Protein AF-A0A960TU19-F1 (afdb_monomer)

Structure (mmCIF, N/CA/C/O backbone):
data_AF-A0A960TU19-F1
#
_entry.id   AF-A0A960TU19-F1
#
loop_
_atom_site.group_PDB
_atom_site.id
_atom_site.type_symbol
_atom_site.label_atom_id
_atom_site.label_alt_id
_atom_site.label_comp_id
_atom_site.label_asym_id
_atom_site.label_entity_id
_atom_site.label_seq_id
_atom_site.pdbx_PDB_ins_code
_atom_site.Cartn_x
_atom_site.Cartn_y
_atom_site.Cartn_z
_atom_site.occupancy
_atom_site.B_iso_or_equiv
_atom_site.auth_seq_id
_atom_site.auth_comp_id
_atom_site.auth_asym_id
_atom_site.auth_atom_id
_atom_site.pdbx_PDB_model_num
ATOM 1 N N . VAL A 1 1 ? 25.329 -12.011 5.747 1.00 70.56 1 VAL A N 1
ATOM 2 C CA . VAL A 1 1 ? 24.842 -13.040 4.791 1.00 70.56 1 VAL A CA 1
ATOM 3 C C . VAL A 1 1 ? 24.978 -12.567 3.347 1.00 70.56 1 VAL A C 1
ATOM 5 O O . VAL A 1 1 ? 25.764 -13.176 2.636 1.00 70.56 1 VAL A O 1
ATOM 8 N N . ALA A 1 2 ? 24.339 -11.461 2.940 1.00 76.06 2 ALA A N 1
ATOM 9 C CA . ALA A 1 2 ? 24.420 -10.930 1.568 1.00 76.06 2 ALA A CA 1
ATOM 10 C C . ALA A 1 2 ? 25.860 -10.713 1.056 1.00 76.06 2 ALA A C 1
ATOM 12 O O . ALA A 1 2 ? 26.202 -11.206 -0.008 1.00 76.06 2 ALA A O 1
ATOM 13 N N . ALA A 1 3 ? 26.747 -10.105 1.856 1.00 78.50 3 ALA A N 1
ATOM 14 C CA . ALA A 1 3 ? 28.150 -9.891 1.466 1.00 78.50 3 ALA A CA 1
ATOM 15 C C . ALA A 1 3 ? 28.910 -11.186 1.104 1.00 78.50 3 ALA A C 1
ATOM 17 O O . ALA A 1 3 ? 29.767 -11.177 0.230 1.00 78.50 3 ALA A O 1
ATOM 18 N N . ARG A 1 4 ? 28.571 -12.323 1.733 1.00 84.00 4 ARG A N 1
ATOM 19 C CA . ARG A 1 4 ? 29.183 -13.633 1.432 1.00 84.00 4 ARG A CA 1
ATOM 20 C C . ARG A 1 4 ? 28.608 -14.291 0.174 1.00 84.00 4 ARG A C 1
ATOM 22 O O . ARG A 1 4 ? 29.143 -15.291 -0.279 1.00 84.00 4 ARG A O 1
ATOM 29 N N . ARG A 1 5 ? 27.506 -13.754 -0.346 1.00 84.81 5 ARG A N 1
ATOM 30 C CA . ARG A 1 5 ? 26.754 -14.235 -1.510 1.00 84.81 5 ARG A CA 1
ATOM 31 C C . ARG A 1 5 ? 26.760 -13.206 -2.646 1.00 84.81 5 ARG A C 1
ATOM 33 O O . ARG A 1 5 ? 26.018 -13.356 -3.606 1.00 84.81 5 ARG A O 1
ATOM 40 N N . ALA A 1 6 ? 27.598 -12.171 -2.553 1.00 78.88 6 ALA A N 1
ATOM 41 C CA . ALA A 1 6 ? 27.681 -11.122 -3.566 1.00 78.88 6 ALA A CA 1
ATOM 42 C C . ALA A 1 6 ? 28.086 -11.681 -4.940 1.00 78.88 6 ALA A C 1
ATOM 44 O O . ALA A 1 6 ? 27.539 -11.265 -5.956 1.00 78.88 6 ALA A O 1
ATOM 45 N N . ALA A 1 7 ? 28.980 -12.679 -4.962 1.00 78.88 7 ALA A N 1
ATOM 46 C CA . ALA A 1 7 ? 29.354 -13.408 -6.176 1.00 78.88 7 ALA A CA 1
ATOM 47 C C . ALA A 1 7 ? 28.190 -14.221 -6.783 1.00 78.88 7 ALA A C 1
ATOM 49 O O . ALA A 1 7 ? 28.173 -14.437 -7.990 1.00 78.88 7 ALA A O 1
ATOM 50 N N . ASP A 1 8 ? 27.195 -14.596 -5.969 1.00 81.62 8 ASP A N 1
ATOM 51 C CA . ASP A 1 8 ? 25.963 -15.275 -6.396 1.00 81.62 8 ASP A CA 1
ATOM 52 C C . ASP A 1 8 ? 24.862 -14.264 -6.800 1.00 81.62 8 ASP A C 1
ATOM 54 O O . ASP A 1 8 ? 23.701 -14.633 -6.963 1.00 81.62 8 ASP A O 1
ATOM 58 N N . GLY A 1 9 ? 25.193 -12.969 -6.908 1.00 79.12 9 GLY A N 1
ATOM 59 C CA . GLY A 1 9 ? 24.251 -11.900 -7.255 1.00 79.12 9 GLY A CA 1
ATOM 60 C C . GLY A 1 9 ? 23.383 -11.402 -6.094 1.00 79.12 9 GLY A C 1
ATOM 61 O O . GLY A 1 9 ? 22.456 -10.626 -6.317 1.00 79.12 9 GLY A O 1
ATOM 62 N N . ALA A 1 10 ? 23.660 -11.812 -4.851 1.00 83.88 10 ALA A N 1
ATOM 63 C CA . ALA A 1 10 ? 22.911 -11.331 -3.693 1.00 83.88 10 ALA A CA 1
ATOM 64 C C . ALA A 1 10 ? 23.397 -9.946 -3.241 1.00 83.88 10 ALA A C 1
ATOM 66 O O . ALA A 1 10 ? 24.578 -9.754 -2.939 1.00 83.88 10 ALA A O 1
ATOM 67 N N . ARG A 1 11 ? 22.468 -8.998 -3.094 1.00 83.94 11 ARG A N 1
ATOM 68 C CA . ARG A 1 11 ? 22.753 -7.636 -2.626 1.00 83.94 11 ARG A CA 1
ATOM 69 C C . ARG A 1 11 ? 21.938 -7.293 -1.383 1.00 83.94 11 ARG A C 1
ATOM 71 O O . ARG A 1 11 ? 20.812 -7.752 -1.224 1.00 83.94 11 ARG A O 1
ATOM 78 N N . LEU A 1 12 ? 22.534 -6.508 -0.485 1.00 87.62 12 LEU A N 1
ATOM 79 C CA . LEU A 1 12 ? 21.832 -5.925 0.656 1.00 87.62 12 LEU A CA 1
ATOM 80 C C . LEU A 1 12 ? 21.413 -4.504 0.293 1.00 87.62 12 LEU A C 1
ATOM 82 O O . LEU A 1 12 ? 22.278 -3.658 0.074 1.00 87.62 12 LEU A O 1
ATOM 86 N N . LEU A 1 13 ? 20.107 -4.258 0.279 1.00 89.00 13 LEU A N 1
ATOM 87 C CA . LEU A 1 13 ? 19.563 -2.910 0.300 1.00 89.00 13 LEU A CA 1
ATOM 88 C C . LEU A 1 13 ? 19.241 -2.551 1.752 1.00 89.00 13 LEU A C 1
ATOM 90 O O . LEU A 1 13 ? 18.315 -3.100 2.347 1.00 89.00 13 LEU A O 1
ATOM 94 N N . ASP A 1 14 ? 20.031 -1.649 2.325 1.00 90.69 14 ASP A N 1
ATOM 95 C CA . ASP A 1 14 ? 19.804 -1.137 3.674 1.00 90.69 14 ASP A CA 1
ATOM 96 C C . ASP A 1 14 ? 18.690 -0.080 3.642 1.00 90.69 14 ASP A C 1
ATOM 98 O O . ASP A 1 14 ? 18.918 1.078 3.276 1.00 90.69 14 ASP A O 1
ATOM 102 N N . LEU A 1 15 ? 17.462 -0.496 3.957 1.00 88.12 15 LEU A N 1
ATOM 103 C CA . LEU A 1 15 ? 16.302 0.395 3.949 1.00 88.12 15 LEU A CA 1
ATOM 104 C C . LEU A 1 15 ? 16.404 1.480 5.023 1.00 88.12 15 LEU A C 1
ATOM 106 O O . LEU A 1 15 ? 16.010 2.612 4.760 1.00 88.12 15 LEU A O 1
ATOM 110 N N . GLU A 1 16 ? 16.954 1.175 6.198 1.00 87.94 16 GLU A N 1
ATOM 111 C CA . GLU A 1 16 ? 17.080 2.145 7.288 1.00 87.94 16 GLU A CA 1
ATOM 112 C C . GLU A 1 16 ? 18.024 3.281 6.888 1.00 87.94 16 GLU A C 1
ATOM 114 O O . GLU A 1 16 ? 17.652 4.458 6.967 1.00 87.94 16 GLU A O 1
ATOM 119 N N . ALA A 1 17 ? 19.213 2.939 6.385 1.00 89.38 17 ALA A N 1
ATOM 120 C CA . ALA A 1 17 ? 20.191 3.922 5.937 1.00 89.38 17 ALA A CA 1
ATOM 121 C C . ALA A 1 17 ? 19.647 4.773 4.779 1.00 89.38 17 ALA A C 1
ATOM 123 O O . ALA A 1 17 ? 19.791 6.000 4.780 1.00 89.38 17 ALA A O 1
ATOM 124 N N . ASN A 1 18 ? 18.983 4.145 3.803 1.00 89.38 18 ASN A N 1
ATOM 125 C CA . ASN A 1 18 ? 18.452 4.855 2.641 1.00 89.38 18 ASN A CA 1
ATOM 126 C C . ASN A 1 18 ? 17.261 5.756 2.983 1.00 89.38 18 ASN A C 1
ATOM 128 O O . ASN A 1 18 ? 17.237 6.906 2.546 1.00 89.38 18 ASN A O 1
ATOM 132 N N . LEU A 1 19 ? 16.300 5.281 3.780 1.00 86.44 19 LEU A N 1
ATOM 133 C CA . LEU A 1 19 ? 15.166 6.101 4.209 1.00 86.44 19 LEU A CA 1
ATOM 134 C C . LEU A 1 19 ? 15.630 7.252 5.104 1.00 86.44 19 LEU A C 1
ATOM 136 O O . LEU A 1 19 ? 15.206 8.388 4.901 1.00 86.44 19 LEU A O 1
ATOM 140 N N . THR A 1 20 ? 16.558 7.000 6.033 1.00 85.56 20 THR A N 1
ATOM 141 C CA . THR A 1 20 ? 17.137 8.051 6.885 1.00 85.56 20 THR A CA 1
ATOM 142 C C . THR A 1 20 ? 17.815 9.131 6.050 1.00 85.56 20 THR A C 1
ATOM 144 O O . THR A 1 20 ? 17.633 10.318 6.317 1.00 85.56 20 THR A O 1
ATOM 147 N N . ARG A 1 21 ? 18.578 8.741 5.023 1.00 85.81 21 ARG A N 1
ATOM 148 C CA . ARG A 1 21 ? 19.205 9.685 4.094 1.00 85.81 21 ARG A CA 1
ATOM 149 C C . ARG A 1 21 ? 18.158 10.528 3.360 1.00 85.81 21 ARG A C 1
ATOM 151 O O . ARG A 1 21 ? 18.258 11.750 3.400 1.00 85.81 21 ARG A O 1
ATOM 158 N N . LEU A 1 22 ? 17.142 9.895 2.767 1.00 81.06 22 LEU A N 1
ATOM 159 C CA . LEU A 1 22 ? 16.061 10.590 2.053 1.00 81.06 22 LEU A CA 1
ATOM 160 C C . LEU A 1 22 ? 15.336 11.605 2.947 1.00 81.06 22 LEU A C 1
ATOM 162 O O . LEU A 1 22 ? 15.038 12.720 2.525 1.00 81.06 22 LEU A O 1
ATOM 166 N N . LEU A 1 23 ? 15.076 11.237 4.199 1.00 78.06 23 LEU A N 1
ATOM 167 C CA . LEU A 1 23 ? 14.404 12.111 5.155 1.00 78.06 23 LEU A CA 1
ATOM 168 C C . LEU A 1 23 ? 15.283 13.284 5.582 1.00 78.06 23 LEU A C 1
ATOM 170 O O . LEU A 1 23 ? 14.796 14.412 5.627 1.00 78.06 23 LEU A O 1
ATOM 174 N N . ARG A 1 24 ? 16.580 13.052 5.823 1.00 81.25 24 ARG A N 1
ATOM 175 C CA . ARG A 1 24 ? 17.538 14.123 6.139 1.00 81.25 24 ARG A CA 1
ATOM 176 C C . ARG A 1 24 ? 17.678 15.120 4.994 1.00 81.25 24 ARG A C 1
ATOM 178 O O . ARG A 1 24 ? 17.702 16.319 5.252 1.00 81.25 24 ARG A O 1
ATOM 185 N N . GLU A 1 25 ? 17.736 14.641 3.753 1.00 80.31 25 GLU A N 1
ATOM 186 C CA . GLU A 1 25 ? 17.755 15.486 2.548 1.00 80.31 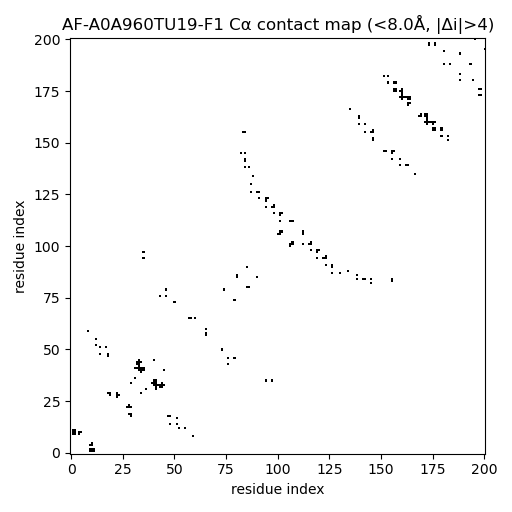25 GLU A CA 1
ATOM 187 C C . GLU A 1 25 ? 16.481 16.342 2.438 1.00 80.31 25 GLU A C 1
ATOM 189 O O . GLU A 1 25 ? 16.546 17.501 2.036 1.00 80.31 25 GLU A O 1
ATOM 194 N N . ALA A 1 26 ? 15.337 15.810 2.880 1.00 74.25 26 ALA A N 1
ATOM 195 C CA . ALA A 1 26 ? 14.068 16.530 2.982 1.00 74.25 26 ALA A CA 1
ATOM 196 C C . ALA A 1 26 ? 13.915 17.369 4.274 1.00 74.25 26 ALA A C 1
ATOM 198 O O . ALA A 1 26 ? 12.835 17.904 4.533 1.00 74.25 26 ALA A O 1
ATOM 199 N N . GLY A 1 27 ? 14.966 17.483 5.097 1.00 72.00 27 GLY A N 1
ATOM 200 C CA . GLY A 1 27 ? 14.975 18.275 6.332 1.00 72.00 27 GLY A CA 1
ATOM 201 C C . GLY A 1 27 ? 14.191 17.669 7.504 1.00 72.00 27 GLY A C 1
ATOM 202 O O . GLY A 1 27 ? 13.802 18.400 8.411 1.00 72.00 27 GLY A O 1
ATOM 203 N N . GLY A 1 28 ? 13.932 16.359 7.496 1.00 65.69 28 GLY A N 1
ATOM 204 C CA . GLY A 1 28 ? 13.113 15.668 8.495 1.00 65.69 28 GLY A CA 1
ATOM 205 C C . GLY A 1 28 ? 13.773 14.442 9.131 1.00 65.69 28 GLY A C 1
ATOM 206 O O . GLY A 1 28 ? 14.802 13.936 8.684 1.00 65.69 28 GLY A O 1
ATOM 207 N N . LEU A 1 29 ? 13.140 13.951 10.197 1.00 64.81 29 LEU A N 1
ATOM 208 C CA . LEU A 1 29 ? 13.345 12.607 10.744 1.00 64.81 29 LEU A CA 1
ATOM 209 C C . LEU A 1 29 ? 12.258 11.668 10.200 1.00 64.81 29 LEU A C 1
ATOM 211 O O . LEU A 1 29 ? 11.241 12.166 9.708 1.00 64.81 29 LEU A O 1
ATOM 215 N N . PRO A 1 30 ? 12.433 10.333 10.288 1.00 65.50 30 PRO A N 1
ATOM 216 C CA . PRO A 1 30 ? 11.337 9.409 10.029 1.00 65.50 30 PRO A CA 1
ATOM 217 C C . PRO A 1 30 ? 10.161 9.774 10.921 1.00 65.50 30 PRO A C 1
ATOM 219 O O . PRO A 1 30 ? 10.277 9.794 12.144 1.00 65.50 30 PRO A O 1
ATOM 222 N N . ASP A 1 31 ? 9.051 10.124 10.289 1.00 75.06 31 ASP A N 1
ATOM 223 C CA . ASP A 1 31 ? 7.846 10.560 10.967 1.00 75.06 31 ASP A CA 1
ATOM 224 C C . ASP A 1 31 ? 6.630 9.812 10.411 1.00 75.06 31 ASP A C 1
ATOM 226 O O . ASP A 1 31 ? 6.733 8.895 9.583 1.00 75.06 31 ASP A O 1
ATOM 230 N N . ARG A 1 32 ? 5.452 10.232 10.870 1.00 79.19 32 ARG A N 1
ATOM 231 C CA . ARG A 1 32 ? 4.157 9.666 10.484 1.00 79.19 32 ARG A CA 1
ATOM 232 C C . ARG A 1 32 ? 3.867 9.727 8.978 1.00 79.19 32 ARG A C 1
ATOM 234 O O . ARG A 1 32 ? 2.895 9.132 8.525 1.00 79.19 32 ARG A O 1
ATOM 241 N N . ARG A 1 33 ? 4.684 10.423 8.175 1.00 82.38 33 ARG A N 1
ATOM 242 C CA . ARG A 1 33 ? 4.561 10.398 6.713 1.00 82.38 33 ARG A CA 1
ATOM 243 C C . ARG A 1 33 ? 4.954 9.049 6.139 1.00 82.38 33 ARG A C 1
ATOM 245 O O . ARG A 1 33 ? 4.324 8.632 5.174 1.00 82.38 33 ARG A O 1
ATOM 252 N N . LEU A 1 34 ? 5.964 8.371 6.691 1.00 87.38 34 LEU A N 1
ATOM 253 C CA . LEU A 1 34 ? 6.412 7.072 6.173 1.00 87.38 34 LEU A CA 1
ATOM 254 C C . LEU A 1 34 ? 5.773 5.893 6.899 1.00 87.38 34 LEU A C 1
ATOM 256 O O . LEU A 1 34 ? 5.578 4.853 6.282 1.00 87.38 34 LEU A O 1
ATOM 260 N N . PHE A 1 35 ? 5.420 6.056 8.169 1.00 88.38 35 PHE A N 1
ATOM 261 C CA . PHE A 1 35 ? 4.974 4.970 9.035 1.00 88.38 35 PHE A CA 1
ATOM 262 C C . PHE A 1 35 ? 3.652 5.308 9.722 1.00 88.38 35 PHE A C 1
ATOM 264 O O . PHE A 1 35 ? 3.483 6.420 10.215 1.00 88.38 35 PHE A O 1
ATOM 271 N N . TYR A 1 36 ? 2.729 4.347 9.792 1.00 86.00 36 TYR A N 1
ATOM 272 C CA . TYR A 1 36 ? 1.576 4.457 10.693 1.00 86.00 36 TYR A CA 1
ATOM 273 C C . TYR A 1 36 ? 2.010 4.267 12.148 1.00 86.00 36 TYR A C 1
ATOM 275 O O . TYR A 1 36 ? 1.570 4.991 13.039 1.00 86.00 36 TYR A O 1
ATOM 283 N N . GLU A 1 37 ? 2.903 3.302 12.350 1.00 84.38 37 GLU A N 1
ATOM 284 C CA . GLU A 1 37 ? 3.576 2.955 13.595 1.00 84.38 37 GLU A CA 1
ATOM 285 C C . GLU A 1 37 ? 4.923 2.286 13.248 1.00 84.38 37 GLU A C 1
ATOM 287 O O . GLU A 1 37 ? 5.293 2.216 12.080 1.00 84.38 37 GLU A O 1
ATOM 292 N N . HIS A 1 38 ? 5.685 1.809 14.229 1.00 82.12 38 HIS A N 1
ATOM 293 C CA . HIS A 1 38 ? 7.074 1.363 14.045 1.00 82.12 38 HIS A CA 1
ATOM 294 C C . HIS A 1 38 ? 7.342 0.241 13.010 1.00 82.12 38 HIS A C 1
ATOM 296 O O . HIS A 1 38 ? 8.510 0.009 12.698 1.00 82.12 38 HIS A O 1
ATOM 302 N N . VAL A 1 39 ? 6.324 -0.447 12.472 1.00 85.06 39 VAL A N 1
ATOM 303 C CA . VAL A 1 39 ? 6.478 -1.548 11.499 1.00 85.06 39 VAL A CA 1
ATOM 304 C C . VAL A 1 39 ? 5.819 -1.253 10.144 1.00 85.06 39 VAL A C 1
ATOM 306 O O . VAL A 1 39 ? 6.410 -1.502 9.093 1.00 85.06 39 VAL A O 1
ATOM 309 N N . HIS A 1 40 ? 4.589 -0.749 10.138 1.00 89.50 40 HIS A N 1
ATOM 310 C CA . HIS A 1 40 ? 3.735 -0.645 8.965 1.00 89.50 40 HIS A CA 1
ATOM 311 C C . HIS A 1 40 ? 3.915 0.705 8.283 1.00 89.50 40 HIS A C 1
ATOM 313 O O . HIS A 1 40 ? 3.596 1.768 8.826 1.00 89.50 40 HIS A O 1
ATOM 319 N N . PHE A 1 41 ? 4.370 0.649 7.036 1.00 91.12 41 PHE A N 1
ATOM 320 C CA . PHE A 1 41 ? 4.483 1.824 6.192 1.00 91.12 41 PHE A CA 1
ATOM 321 C C . PHE A 1 41 ? 3.111 2.380 5.797 1.00 91.12 41 PHE A C 1
ATOM 323 O O . PHE A 1 41 ? 2.177 1.639 5.477 1.00 91.12 41 PHE A O 1
ATOM 330 N N . THR A 1 42 ? 3.028 3.704 5.708 1.00 91.44 42 THR A N 1
ATOM 331 C CA . THR A 1 42 ? 1.970 4.374 4.947 1.00 91.44 42 THR A CA 1
ATOM 332 C C . THR A 1 42 ? 2.125 4.068 3.455 1.00 91.44 42 THR A C 1
ATOM 334 O O . THR A 1 42 ? 3.131 3.510 3.006 1.00 91.44 42 THR A O 1
ATOM 337 N N . PHE A 1 43 ? 1.169 4.496 2.628 1.00 92.38 43 PHE A N 1
ATOM 338 C CA . PHE A 1 43 ? 1.355 4.431 1.177 1.00 92.38 43 PHE A CA 1
ATOM 339 C C . PHE A 1 43 ? 2.598 5.207 0.706 1.00 92.38 43 PHE A C 1
ATOM 341 O O . PHE A 1 43 ? 3.341 4.716 -0.142 1.00 92.38 43 PHE A O 1
ATOM 348 N N . ALA A 1 44 ? 2.872 6.378 1.289 1.00 90.69 44 ALA A N 1
ATOM 349 C CA . ALA A 1 44 ? 4.069 7.151 0.964 1.00 90.69 44 ALA A CA 1
ATOM 350 C C . ALA A 1 44 ? 5.354 6.414 1.381 1.00 90.69 44 ALA A C 1
ATOM 352 O O . ALA A 1 44 ? 6.320 6.396 0.617 1.00 90.69 44 ALA A O 1
ATOM 353 N N . GLY A 1 45 ? 5.344 5.745 2.540 1.00 91.69 45 GLY A N 1
ATOM 354 C CA . GLY A 1 45 ? 6.426 4.862 2.976 1.00 91.69 45 GLY A CA 1
ATOM 355 C C . GLY A 1 45 ? 6.662 3.697 2.018 1.00 91.69 45 GLY A C 1
ATOM 356 O O . GLY A 1 45 ? 7.780 3.504 1.544 1.00 91.69 45 GLY A O 1
ATOM 357 N N . ASN A 1 46 ? 5.598 2.980 1.651 1.00 93.69 46 ASN A N 1
ATOM 358 C CA . ASN A 1 46 ? 5.670 1.874 0.695 1.00 93.69 46 ASN A CA 1
ATOM 359 C C . ASN A 1 46 ? 6.173 2.336 -0.677 1.00 93.69 46 ASN A C 1
ATOM 361 O O . ASN A 1 46 ? 7.009 1.666 -1.278 1.00 93.69 46 ASN A O 1
ATOM 365 N N . HIS A 1 47 ? 5.725 3.496 -1.160 1.00 93.94 47 HIS A N 1
ATOM 366 C CA . HIS A 1 47 ? 6.222 4.074 -2.406 1.00 93.94 47 HIS A CA 1
ATOM 367 C C . HIS A 1 47 ? 7.717 4.426 -2.317 1.00 93.94 47 HIS A C 1
ATOM 369 O O . HIS A 1 47 ? 8.470 4.115 -3.239 1.00 93.94 47 HIS A O 1
ATOM 375 N N . ALA A 1 48 ? 8.179 5.021 -1.210 1.00 91.25 48 ALA A N 1
ATOM 376 C CA . ALA A 1 48 ? 9.597 5.324 -1.010 1.00 91.25 48 ALA A CA 1
ATOM 377 C C . ALA A 1 48 ? 10.459 4.049 -1.022 1.00 91.25 48 ALA A C 1
ATOM 379 O O . ALA A 1 48 ? 11.474 3.994 -1.718 1.00 91.25 48 ALA A O 1
ATOM 380 N N . VAL A 1 49 ? 10.019 2.998 -0.323 1.00 92.62 49 VAL A N 1
ATOM 381 C CA . VAL A 1 49 ? 10.683 1.686 -0.331 1.00 92.62 49 VAL A CA 1
ATOM 382 C C . VAL A 1 49 ? 10.679 1.070 -1.732 1.00 92.62 49 VAL A C 1
ATOM 384 O O . VAL A 1 49 ? 11.717 0.607 -2.199 1.00 92.62 49 VAL A O 1
ATOM 387 N N . ALA A 1 50 ? 9.551 1.112 -2.444 1.00 94.12 50 ALA A N 1
ATOM 388 C CA . ALA A 1 50 ? 9.450 0.595 -3.807 1.00 94.12 50 ALA A CA 1
ATOM 389 C C . ALA A 1 50 ? 10.386 1.329 -4.779 1.00 94.12 50 ALA A C 1
ATOM 391 O O . ALA A 1 50 ? 11.017 0.691 -5.619 1.00 94.12 50 ALA A O 1
ATOM 392 N N . ARG A 1 51 ? 10.532 2.655 -4.649 1.00 91.50 51 ARG A N 1
ATOM 393 C CA . ARG A 1 51 ? 11.476 3.447 -5.453 1.00 91.50 51 ARG A CA 1
ATOM 394 C C . ARG A 1 51 ? 12.925 3.032 -5.201 1.00 91.50 51 ARG A C 1
ATOM 396 O O . ARG A 1 51 ? 13.661 2.879 -6.172 1.00 91.50 51 ARG A O 1
ATOM 403 N N . LEU A 1 52 ? 13.305 2.806 -3.940 1.00 89.94 52 LEU A N 1
ATOM 404 C CA . LEU A 1 52 ? 14.638 2.308 -3.577 1.00 89.94 52 LEU A CA 1
ATOM 405 C C . LEU A 1 52 ? 14.893 0.904 -4.142 1.00 89.94 52 LEU A C 1
ATOM 407 O O . LEU A 1 52 ? 15.954 0.636 -4.697 1.00 89.94 52 LEU A O 1
ATOM 411 N N . LEU A 1 53 ? 13.903 0.015 -4.035 1.00 91.56 53 LEU A N 1
ATOM 412 C CA . LEU A 1 53 ? 14.000 -1.346 -4.556 1.00 91.56 53 LEU A CA 1
ATOM 413 C C . LEU A 1 53 ? 14.072 -1.383 -6.083 1.00 91.56 53 LEU A C 1
ATOM 415 O O . LEU A 1 53 ? 14.776 -2.227 -6.626 1.00 91.56 53 LEU A O 1
ATOM 419 N N . LEU A 1 54 ? 13.356 -0.498 -6.781 1.00 91.19 54 LEU A N 1
ATOM 420 C CA . LEU A 1 54 ? 13.249 -0.534 -8.239 1.00 91.19 54 LEU A CA 1
ATOM 421 C C . LEU A 1 54 ? 14.612 -0.436 -8.926 1.00 91.19 54 LEU A C 1
ATOM 423 O O . LEU A 1 54 ? 14.871 -1.186 -9.863 1.00 91.19 54 LEU A O 1
ATOM 427 N N . GLU A 1 55 ? 15.469 0.480 -8.480 1.00 82.88 55 GLU A N 1
ATOM 428 C CA . GLU A 1 55 ? 16.788 0.695 -9.085 1.00 82.88 55 GLU A CA 1
ATOM 429 C C . GLU A 1 55 ? 17.672 -0.546 -8.929 1.00 82.88 55 GLU A C 1
ATOM 431 O O . GLU A 1 55 ? 18.266 -1.029 -9.898 1.00 82.88 55 GLU A O 1
ATOM 436 N N . ASP A 1 56 ? 17.672 -1.116 -7.727 1.00 85.81 56 ASP A N 1
ATOM 437 C CA . ASP A 1 56 ? 18.420 -2.321 -7.401 1.00 85.81 56 ASP A CA 1
ATOM 438 C C . ASP A 1 56 ? 1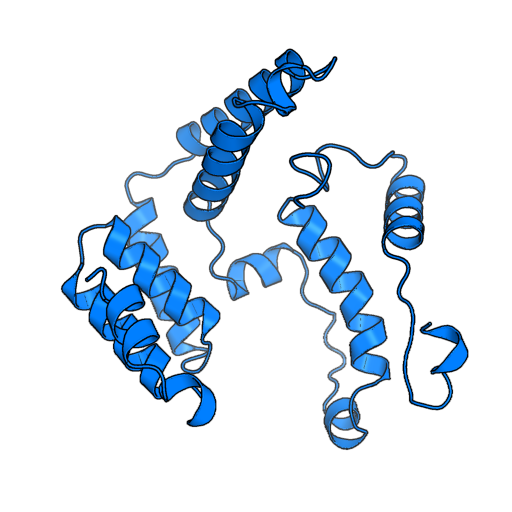7.889 -3.540 -8.156 1.00 85.81 56 ASP A C 1
ATOM 440 O O . ASP A 1 56 ? 18.663 -4.249 -8.798 1.00 85.81 56 ASP A O 1
ATOM 444 N N . VAL A 1 57 ? 16.575 -3.766 -8.150 1.00 89.69 57 VAL A N 1
ATOM 445 C CA . VAL A 1 57 ? 15.947 -4.878 -8.874 1.00 89.69 57 VAL A CA 1
ATOM 446 C C . VAL A 1 57 ? 16.222 -4.757 -10.370 1.00 89.69 57 VAL A C 1
ATOM 448 O O . VAL A 1 57 ? 16.679 -5.723 -10.978 1.00 89.69 57 VAL A O 1
ATOM 451 N N . ALA A 1 58 ? 16.026 -3.575 -10.962 1.00 88.81 58 ALA A N 1
ATOM 452 C CA . ALA A 1 58 ? 16.233 -3.353 -12.391 1.00 88.81 58 ALA A CA 1
ATOM 453 C C . ALA A 1 58 ? 17.676 -3.647 -12.832 1.00 88.81 58 ALA A C 1
ATOM 455 O O . ALA A 1 58 ? 17.886 -4.200 -13.914 1.00 88.81 58 ALA A O 1
ATOM 456 N N . ALA A 1 59 ? 18.671 -3.331 -11.998 1.00 84.50 59 ALA A N 1
ATOM 457 C CA . ALA A 1 59 ? 20.074 -3.619 -12.293 1.00 84.50 59 ALA A CA 1
ATOM 458 C C . ALA A 1 59 ? 20.380 -5.129 -12.366 1.00 84.50 59 ALA A C 1
ATOM 460 O O . ALA A 1 59 ? 21.254 -5.532 -13.142 1.00 84.50 59 ALA A O 1
ATOM 461 N N . HIS A 1 60 ? 19.641 -5.944 -11.606 1.00 86.62 60 HIS A N 1
ATOM 462 C CA . HIS A 1 60 ? 19.836 -7.394 -11.483 1.00 86.62 60 HIS A CA 1
ATOM 463 C C . HIS A 1 60 ? 18.893 -8.219 -12.369 1.00 86.62 60 HIS A C 1
ATOM 465 O O . HIS A 1 60 ? 18.981 -9.447 -12.376 1.00 86.62 60 HIS A O 1
ATOM 471 N N . LEU A 1 61 ? 18.006 -7.579 -13.138 1.00 89.31 61 LEU A N 1
ATOM 472 C CA . LEU A 1 61 ? 17.170 -8.292 -14.100 1.00 89.31 61 LEU A CA 1
ATOM 473 C C . LEU A 1 61 ? 18.024 -8.953 -15.207 1.00 89.31 61 LEU A C 1
ATOM 475 O O . LEU A 1 61 ? 19.067 -8.415 -15.599 1.00 89.31 61 LEU A O 1
ATOM 479 N N . PRO A 1 62 ? 17.565 -10.089 -15.764 1.00 90.75 62 PRO A N 1
ATOM 480 C CA . PRO A 1 62 ? 18.147 -10.708 -16.951 1.00 90.75 62 PRO A CA 1
ATOM 481 C C . PRO A 1 62 ? 18.395 -9.713 -18.107 1.00 90.75 62 PRO A C 1
ATOM 483 O O . PRO A 1 62 ? 17.633 -8.752 -18.265 1.00 90.75 62 PRO A O 1
ATOM 486 N N . PRO A 1 63 ? 19.456 -9.891 -18.925 1.00 91.50 63 PRO A N 1
ATOM 487 C CA . PRO A 1 63 ? 19.804 -8.957 -20.002 1.00 91.50 63 PRO A CA 1
ATOM 488 C C . PRO A 1 63 ? 18.668 -8.669 -20.991 1.00 91.50 63 PRO A C 1
ATOM 490 O O . PRO A 1 63 ? 18.510 -7.527 -21.411 1.00 91.50 63 PRO A O 1
ATOM 493 N N . ASP A 1 64 ? 17.863 -9.673 -21.323 1.00 94.19 64 ASP A N 1
ATOM 494 C CA . ASP A 1 64 ? 16.693 -9.571 -22.198 1.00 94.19 64 ASP A CA 1
ATOM 495 C C . ASP A 1 64 ? 15.595 -8.674 -21.605 1.00 94.19 64 ASP A C 1
ATOM 497 O O . ASP A 1 64 ? 15.008 -7.861 -22.319 1.00 94.19 64 ASP A O 1
ATOM 501 N N . LEU A 1 65 ? 15.365 -8.743 -20.291 1.00 91.56 65 LEU A N 1
ATOM 502 C CA . LEU A 1 65 ? 14.439 -7.840 -19.604 1.00 91.56 65 LEU A CA 1
ATOM 503 C C . LEU A 1 65 ? 15.016 -6.429 -19.459 1.00 91.56 65 LEU A C 1
ATOM 505 O O . LEU A 1 65 ? 14.292 -5.455 -19.649 1.00 91.56 65 LEU A O 1
ATOM 509 N N . ARG A 1 66 ? 16.321 -6.290 -19.195 1.00 90.06 66 ARG A N 1
ATOM 510 C CA . ARG A 1 66 ? 16.976 -4.970 -19.151 1.00 90.06 66 ARG A CA 1
ATOM 511 C C . ARG A 1 66 ? 16.971 -4.274 -20.512 1.00 90.06 66 ARG A C 1
ATOM 513 O O . ARG A 1 66 ? 16.815 -3.059 -20.557 1.00 90.06 66 ARG A O 1
ATOM 520 N N . ALA A 1 67 ? 17.069 -5.025 -21.609 1.00 90.50 67 ALA A N 1
ATOM 521 C CA . ALA A 1 67 ? 16.967 -4.494 -22.970 1.00 90.50 67 ALA A CA 1
ATOM 522 C C . ALA A 1 67 ? 15.567 -3.945 -23.306 1.00 90.50 67 ALA A C 1
ATOM 524 O O . ALA A 1 67 ? 15.431 -3.146 -24.227 1.00 90.50 67 ALA A O 1
ATOM 525 N N . ARG A 1 68 ? 14.530 -4.335 -22.550 1.00 90.50 68 ARG A N 1
ATOM 526 C CA . ARG A 1 68 ? 13.162 -3.796 -22.662 1.00 90.50 68 ARG A CA 1
ATOM 527 C C . ARG A 1 68 ? 12.946 -2.508 -21.864 1.00 90.50 68 ARG A C 1
ATOM 529 O O . ARG A 1 68 ? 11.828 -1.998 -21.836 1.00 90.50 68 ARG A O 1
ATOM 536 N N . ARG A 1 69 ? 13.976 -1.996 -21.182 1.00 86.56 69 ARG A N 1
ATOM 537 C CA . ARG A 1 69 ? 13.892 -0.737 -20.439 1.00 86.56 69 ARG A CA 1
ATOM 538 C C . ARG A 1 69 ? 13.524 0.403 -21.389 1.00 86.56 69 ARG A C 1
ATOM 540 O O . ARG A 1 69 ? 14.145 0.580 -22.429 1.00 86.56 69 ARG A O 1
ATOM 547 N N . THR A 1 70 ? 12.542 1.198 -20.986 1.00 87.38 70 THR A N 1
ATOM 548 C CA . THR A 1 70 ? 12.172 2.449 -21.651 1.00 87.38 70 THR A CA 1
ATOM 549 C C . THR A 1 70 ? 12.840 3.641 -20.970 1.00 87.38 70 THR A C 1
ATOM 551 O O . THR A 1 70 ? 13.146 3.572 -19.778 1.00 87.38 70 THR A O 1
ATOM 554 N N . ASP A 1 71 ? 12.951 4.765 -21.679 1.00 87.62 71 ASP A N 1
ATOM 555 C CA . ASP A 1 71 ? 13.415 6.042 -21.109 1.00 87.62 71 ASP A CA 1
ATOM 556 C C . ASP A 1 71 ? 12.3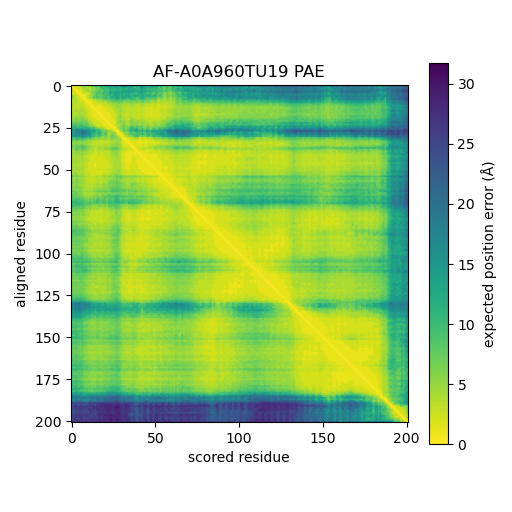55 6.750 -20.247 1.00 87.62 71 ASP A C 1
ATOM 558 O O . ASP A 1 71 ? 12.620 7.798 -19.659 1.00 87.62 71 ASP A O 1
ATOM 562 N N . ALA A 1 72 ? 11.147 6.183 -20.153 1.00 88.69 72 ALA A N 1
ATOM 563 C CA . ALA A 1 72 ? 10.105 6.697 -19.279 1.00 88.69 72 ALA A CA 1
ATOM 564 C C . ALA A 1 72 ? 10.582 6.711 -17.812 1.00 88.69 72 ALA A C 1
ATOM 566 O O . ALA A 1 72 ? 11.171 5.726 -17.345 1.00 88.69 72 ALA A O 1
ATOM 567 N N . PRO A 1 73 ? 10.325 7.801 -17.066 1.00 90.25 73 PRO A N 1
ATOM 568 C CA . PRO A 1 73 ? 10.650 7.843 -15.653 1.00 90.25 73 PRO A CA 1
ATOM 569 C C . PRO A 1 73 ? 9.823 6.798 -14.888 1.00 90.25 73 PRO A C 1
ATOM 571 O O . PRO A 1 73 ? 8.697 6.482 -15.288 1.00 90.25 73 PRO A O 1
ATOM 574 N N . PRO A 1 74 ? 10.345 6.274 -13.766 1.00 90.81 74 PRO A N 1
ATOM 575 C CA . PRO A 1 74 ? 9.548 5.482 -12.840 1.00 90.81 74 PRO A CA 1
ATOM 576 C C . PRO A 1 74 ? 8.257 6.213 -12.444 1.00 90.81 74 PRO A C 1
ATOM 578 O O . PRO A 1 74 ? 8.299 7.435 -12.269 1.00 90.81 74 PRO A O 1
ATOM 581 N N . PRO A 1 75 ? 7.130 5.495 -12.279 1.00 92.50 75 PRO A N 1
ATOM 582 C CA . PRO A 1 75 ? 5.873 6.113 -11.880 1.00 92.50 75 PRO A CA 1
ATOM 583 C C . PRO A 1 75 ? 6.034 6.811 -10.529 1.00 92.50 75 PRO A C 1
ATOM 585 O O . PRO A 1 75 ? 6.690 6.291 -9.622 1.00 92.50 75 PRO A O 1
ATOM 588 N N . ASP A 1 76 ? 5.428 7.987 -10.403 1.00 94.44 76 ASP A N 1
ATOM 589 C CA . ASP A 1 76 ? 5.320 8.674 -9.123 1.00 94.44 76 ASP A CA 1
ATOM 590 C C . ASP A 1 76 ? 4.250 8.021 -8.227 1.00 94.44 76 ASP A C 1
ATOM 592 O O . ASP A 1 76 ? 3.594 7.038 -8.593 1.00 94.44 76 ASP A O 1
ATOM 596 N N . ALA A 1 77 ? 4.063 8.571 -7.026 1.00 92.81 77 ALA A N 1
ATOM 597 C CA . ALA A 1 77 ? 3.112 8.033 -6.061 1.00 92.81 77 ALA A CA 1
ATOM 598 C C . ALA A 1 77 ? 1.662 8.075 -6.574 1.00 92.81 77 ALA A C 1
ATOM 600 O O . ALA A 1 77 ? 0.892 7.159 -6.285 1.00 92.81 77 ALA A O 1
ATOM 601 N N . ALA A 1 78 ? 1.286 9.099 -7.347 1.00 92.62 78 ALA A N 1
ATOM 602 C CA . ALA A 1 78 ? -0.065 9.239 -7.880 1.00 92.62 78 ALA A CA 1
ATOM 603 C C . ALA A 1 78 ? -0.326 8.219 -8.998 1.00 92.62 78 ALA A C 1
ATOM 605 O O . ALA A 1 78 ? -1.343 7.526 -8.973 1.00 92.62 78 ALA A O 1
ATOM 606 N N . ALA A 1 79 ? 0.629 8.051 -9.914 1.00 93.06 79 ALA A N 1
ATOM 607 C CA . ALA A 1 79 ? 0.584 7.031 -10.953 1.00 93.06 79 ALA A CA 1
ATOM 608 C C . ALA A 1 79 ? 0.564 5.614 -10.354 1.00 93.06 79 ALA A C 1
ATOM 610 O O . ALA A 1 79 ? -0.201 4.760 -10.806 1.00 93.06 79 ALA A O 1
ATOM 611 N N . CYS A 1 80 ? 1.346 5.363 -9.296 1.00 94.00 80 CYS A N 1
ATOM 612 C CA . CYS A 1 80 ? 1.289 4.098 -8.563 1.00 94.00 80 CYS A CA 1
ATOM 613 C C . CYS A 1 80 ? -0.079 3.882 -7.908 1.00 94.00 80 CYS A C 1
ATOM 615 O O . CYS A 1 80 ? -0.610 2.777 -7.973 1.00 94.00 80 CYS A O 1
ATOM 617 N N . ALA A 1 81 ? -0.668 4.912 -7.295 1.00 92.00 81 ALA A N 1
ATOM 618 C CA . ALA A 1 81 ? -1.991 4.812 -6.686 1.00 92.00 81 ALA A CA 1
ATOM 619 C C . ALA A 1 81 ? -3.068 4.480 -7.733 1.00 92.00 81 ALA A C 1
ATOM 621 O O . ALA A 1 81 ? -3.873 3.578 -7.505 1.00 92.00 81 ALA A O 1
ATOM 622 N N . GLU A 1 82 ? -3.045 5.134 -8.899 1.00 89.12 82 GLU A N 1
ATOM 623 C CA . GLU A 1 82 ? -3.964 4.829 -10.003 1.00 89.12 82 GLU A CA 1
ATOM 624 C C . GLU A 1 82 ? -3.779 3.391 -10.500 1.00 89.12 82 GLU A C 1
ATOM 626 O O . GLU A 1 82 ? -4.753 2.643 -10.617 1.00 89.12 82 GLU A O 1
ATOM 631 N N . ALA A 1 83 ? -2.531 2.965 -10.723 1.00 88.44 83 ALA A N 1
ATOM 632 C CA . ALA A 1 83 ? -2.231 1.596 -11.125 1.00 88.44 83 ALA A CA 1
ATOM 633 C C . ALA A 1 83 ? -2.691 0.578 -10.068 1.00 88.44 83 ALA A C 1
ATOM 635 O O . ALA A 1 83 ? -3.209 -0.481 -10.401 1.00 88.44 83 ALA A O 1
ATOM 636 N N . LEU A 1 84 ? -2.572 0.879 -8.782 1.00 89.94 84 LEU A N 1
ATOM 637 C CA . LEU A 1 84 ? -3.017 -0.027 -7.724 1.00 89.94 84 LEU A CA 1
ATOM 638 C C . LEU A 1 84 ? -4.529 0.032 -7.472 1.00 89.94 84 LEU A C 1
ATOM 640 O O . LEU A 1 84 ? -5.017 -0.695 -6.607 1.00 89.94 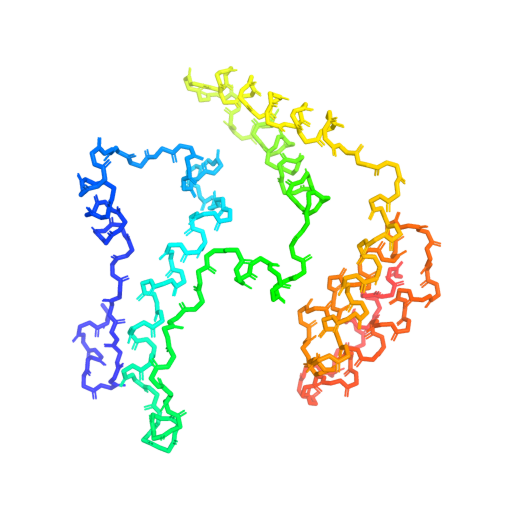84 LEU A O 1
ATOM 644 N N . ALA A 1 85 ? -5.268 0.880 -8.202 1.00 89.19 85 ALA A N 1
ATOM 645 C CA . ALA A 1 85 ? -6.657 1.217 -7.898 1.00 89.19 85 ALA A CA 1
ATOM 646 C C . ALA A 1 85 ? -6.836 1.641 -6.424 1.00 89.19 85 ALA A C 1
ATOM 648 O O . ALA A 1 85 ? -7.860 1.366 -5.793 1.00 89.19 85 ALA A O 1
ATOM 649 N N . LEU A 1 86 ? -5.818 2.304 -5.864 1.00 88.00 86 LEU A N 1
ATOM 650 C CA . LEU A 1 86 ? -5.821 2.782 -4.493 1.00 88.00 86 LEU A CA 1
ATOM 651 C C . LEU A 1 86 ? -6.780 3.966 -4.387 1.00 88.00 86 LEU A C 1
ATOM 653 O O . LEU A 1 86 ? -6.664 4.960 -5.099 1.00 88.00 86 LEU A O 1
ATOM 657 N N . THR A 1 87 ? -7.730 3.858 -3.468 1.00 82.88 87 THR A N 1
ATOM 658 C CA . THR A 1 87 ? -8.756 4.877 -3.233 1.00 82.88 87 THR A CA 1
ATOM 659 C C . THR A 1 87 ? -8.854 5.185 -1.749 1.00 82.88 87 THR A C 1
ATOM 661 O O . THR A 1 87 ? -8.349 4.436 -0.911 1.00 82.88 87 THR A O 1
ATOM 664 N N . ASP A 1 88 ? -9.572 6.249 -1.412 1.00 85.56 88 ASP A N 1
ATOM 665 C CA . ASP A 1 88 ? -9.804 6.659 -0.026 1.00 85.56 88 ASP A CA 1
ATOM 666 C C . ASP A 1 88 ? -10.445 5.581 0.840 1.00 85.56 88 ASP A C 1
ATOM 668 O O . ASP A 1 88 ? -10.156 5.495 2.026 1.00 85.56 88 ASP A O 1
ATOM 672 N N . PHE A 1 89 ? -11.251 4.704 0.248 1.00 80.75 89 PHE A N 1
ATOM 673 C CA . PHE A 1 89 ? -11.782 3.546 0.955 1.00 80.75 89 PHE A CA 1
ATOM 674 C C . PHE A 1 89 ? -10.678 2.596 1.422 1.00 80.75 89 PHE A C 1
ATOM 676 O O . PHE A 1 89 ? -10.693 2.140 2.560 1.00 80.75 89 PHE A O 1
ATOM 683 N N . HIS A 1 90 ? -9.689 2.318 0.570 1.00 83.75 90 HIS A N 1
ATOM 684 C CA . HIS A 1 90 ? -8.555 1.480 0.951 1.00 83.75 90 HIS A CA 1
ATOM 685 C C . HIS A 1 90 ? -7.710 2.160 2.027 1.00 83.75 90 HIS A C 1
ATOM 687 O O . HIS A 1 90 ? -7.326 1.512 2.999 1.00 83.75 90 HIS A O 1
ATOM 693 N N . LEU A 1 91 ? -7.470 3.470 1.890 1.00 88.56 91 LEU A N 1
ATOM 694 C CA . LEU A 1 91 ? -6.780 4.258 2.913 1.00 88.56 91 LEU A CA 1
ATOM 695 C C . LEU A 1 91 ? -7.532 4.212 4.250 1.00 88.56 91 LEU A C 1
ATOM 697 O O . LEU A 1 91 ? -6.911 3.995 5.286 1.00 88.56 91 LEU A O 1
ATOM 701 N N . TYR A 1 92 ? -8.862 4.325 4.217 1.00 88.62 92 TYR A N 1
ATOM 702 C CA . TYR A 1 92 ? -9.721 4.231 5.396 1.00 88.62 92 TYR A CA 1
ATOM 703 C C . TYR A 1 92 ? -9.607 2.864 6.054 1.00 88.62 92 TYR A C 1
ATOM 705 O O . TYR A 1 92 ? -9.451 2.777 7.264 1.00 88.62 92 TYR A O 1
ATOM 713 N N . LYS A 1 93 ? -9.638 1.785 5.269 1.00 85.44 93 LYS A N 1
ATOM 714 C CA . LYS A 1 93 ? -9.521 0.418 5.786 1.00 85.44 93 LYS A CA 1
ATOM 715 C C . LYS A 1 93 ? -8.159 0.161 6.425 1.00 85.44 93 LYS A C 1
ATOM 717 O O . LYS A 1 93 ? -8.116 -0.419 7.505 1.00 85.44 93 LYS A O 1
ATOM 722 N N . MET A 1 94 ? -7.073 0.610 5.793 1.00 89.19 94 MET A N 1
ATOM 723 C CA . MET A 1 94 ? -5.732 0.506 6.375 1.00 89.19 94 MET A CA 1
ATOM 724 C C . MET A 1 94 ? -5.641 1.292 7.685 1.00 89.19 94 MET A C 1
ATOM 726 O O . MET A 1 94 ? -5.215 0.738 8.693 1.00 89.19 94 MET A O 1
ATOM 730 N N . LEU A 1 95 ? -6.112 2.541 7.706 1.00 92.94 95 LEU A N 1
ATOM 731 C CA . LEU A 1 95 ? -6.115 3.365 8.917 1.00 92.94 95 LEU A CA 1
ATOM 732 C C . LEU A 1 95 ? -7.013 2.802 10.022 1.00 92.94 95 LEU A C 1
ATOM 734 O O . LEU A 1 95 ? -6.624 2.827 11.183 1.00 92.94 95 LEU A O 1
ATOM 738 N N . ALA A 1 96 ? -8.181 2.256 9.682 1.00 92.88 96 ALA A N 1
ATOM 739 C CA . ALA A 1 96 ? -9.086 1.638 10.647 1.00 92.88 96 ALA A CA 1
ATOM 740 C C . ALA A 1 96 ? -8.457 0.391 11.287 1.00 92.88 96 ALA A C 1
ATOM 742 O O . ALA A 1 96 ? -8.621 0.169 12.486 1.00 92.88 96 ALA A O 1
ATOM 743 N N . GLU A 1 97 ? -7.702 -0.394 10.515 1.00 92.94 97 GLU A N 1
ATOM 744 C CA . GLU A 1 97 ? -6.950 -1.530 11.050 1.00 92.94 97 GLU A CA 1
ATOM 745 C C . GLU A 1 97 ? -5.787 -1.076 11.938 1.00 92.94 97 GLU A C 1
ATOM 747 O O . GLU A 1 97 ? -5.594 -1.635 13.016 1.00 92.94 97 GLU A O 1
ATOM 752 N N . MET A 1 98 ? -5.058 -0.025 11.549 1.00 94.12 98 MET A N 1
ATOM 753 C CA . MET A 1 98 ? -4.012 0.561 12.398 1.00 94.12 98 MET A CA 1
ATOM 754 C C . MET A 1 98 ? -4.587 1.119 13.699 1.00 94.12 98 MET A C 1
ATOM 756 O O . MET A 1 98 ? -4.047 0.843 14.763 1.00 94.12 98 MET A O 1
ATOM 760 N N . HIS A 1 99 ? -5.723 1.813 13.646 1.00 95.81 99 HIS A N 1
ATOM 761 C CA . HIS A 1 99 ? -6.442 2.265 14.836 1.00 95.81 99 HIS A CA 1
ATOM 762 C C . HIS A 1 99 ? -6.841 1.085 15.735 1.00 95.81 99 HIS A C 1
ATOM 764 O O . HIS A 1 99 ? -6.642 1.134 16.947 1.00 95.81 99 HIS A O 1
ATOM 770 N N . ARG A 1 100 ? -7.376 -0.004 15.165 1.00 95.88 100 ARG A N 1
ATOM 771 C CA . ARG A 1 100 ? -7.727 -1.217 15.923 1.00 95.88 100 ARG A CA 1
ATOM 772 C C . ARG A 1 100 ? -6.504 -1.846 16.599 1.00 95.88 100 ARG A C 1
ATOM 774 O O . ARG A 1 100 ? -6.606 -2.292 17.738 1.00 95.88 100 ARG A O 1
ATOM 781 N N . LEU A 1 101 ? -5.383 -1.917 15.886 1.00 94.06 101 LEU A N 1
ATOM 782 C CA . LEU A 1 101 ? -4.142 -2.529 16.354 1.00 94.06 101 LEU A CA 1
ATOM 783 C C . LEU A 1 101 ? -3.472 -1.686 17.448 1.00 94.06 101 LEU A C 1
ATOM 785 O O . LEU A 1 101 ? -3.136 -2.224 18.500 1.00 94.06 101 LEU A O 1
ATOM 789 N N . VAL A 1 102 ? -3.333 -0.375 17.227 1.00 93.31 102 VAL A N 1
ATOM 790 C CA . VAL A 1 102 ? -2.720 0.567 18.181 1.00 93.31 102 VAL A CA 1
ATOM 791 C C . VAL A 1 102 ? -3.595 0.758 19.422 1.00 93.31 102 VAL A C 1
ATOM 793 O O . VAL A 1 102 ? -3.072 0.889 20.523 1.00 93.31 102 VAL A O 1
ATOM 796 N N . GLY A 1 103 ? -4.921 0.683 19.285 1.00 95.06 103 GLY A N 1
ATOM 797 C CA . GLY A 1 103 ? -5.849 0.755 20.416 1.00 95.06 103 GLY A CA 1
ATOM 798 C C . GLY A 1 103 ? -5.855 -0.482 21.327 1.00 95.06 103 GLY A C 1
ATOM 799 O O . GLY A 1 103 ? -6.599 -0.510 22.308 1.00 95.06 103 GLY A O 1
ATOM 800 N N . ALA A 1 104 ? -5.064 -1.515 21.018 1.00 95.06 104 ALA A N 1
ATOM 801 C CA . ALA A 1 104 ? -4.973 -2.751 21.787 1.00 95.06 104 ALA A CA 1
ATOM 802 C C . ALA A 1 104 ? -3.567 -2.964 22.375 1.00 95.06 104 ALA A C 1
ATOM 804 O O . ALA A 1 104 ? -2.565 -2.424 21.905 1.00 95.06 104 ALA A O 1
ATOM 805 N N . ALA A 1 105 ? -3.468 -3.788 23.422 1.00 92.62 105 ALA A N 1
ATOM 806 C CA . ALA A 1 105 ? -2.170 -4.197 23.954 1.00 92.62 105 ALA A CA 1
ATOM 807 C C . ALA A 1 105 ? -1.335 -4.909 22.858 1.00 92.62 105 ALA A C 1
ATOM 809 O O . ALA A 1 105 ? -1.902 -5.680 22.080 1.00 92.62 105 ALA A O 1
ATOM 810 N N . PRO A 1 106 ? -0.004 -4.697 22.790 1.00 91.38 106 PRO A N 1
ATOM 811 C CA . PRO A 1 106 ? 0.841 -3.998 23.767 1.00 91.38 106 PRO A CA 1
ATOM 812 C C . PRO A 1 106 ? 0.981 -2.476 23.555 1.00 91.38 106 PRO A C 1
ATOM 814 O O . PRO A 1 106 ? 1.686 -1.826 24.326 1.00 91.38 106 PRO A O 1
ATOM 817 N N . PHE A 1 107 ? 0.332 -1.887 22.546 1.00 92.00 107 PHE A N 1
ATOM 818 C CA . PHE A 1 107 ? 0.520 -0.477 22.171 1.00 92.00 107 PHE A CA 1
ATOM 819 C C . PHE A 1 107 ? -0.027 0.508 23.206 1.00 92.00 107 PHE A C 1
ATOM 821 O O . PHE A 1 107 ? 0.526 1.590 23.381 1.00 92.00 107 PHE A O 1
ATOM 828 N N . THR A 1 108 ? -1.032 0.101 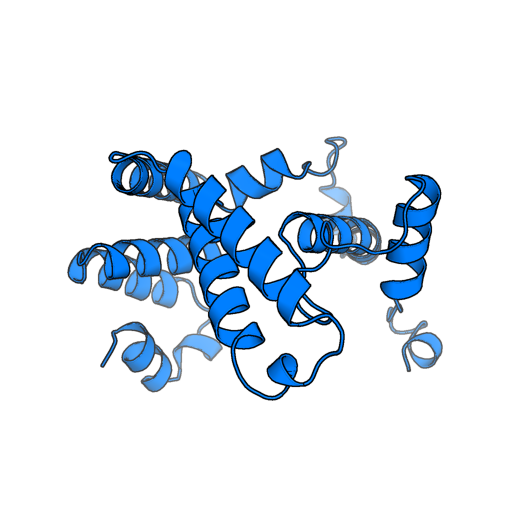23.981 1.00 93.75 108 THR A N 1
ATOM 829 C CA . THR A 1 108 ? -1.625 0.915 25.056 1.00 93.75 108 THR A CA 1
ATOM 830 C C . THR A 1 108 ? -0.634 1.329 26.150 1.00 93.75 108 THR A C 1
ATOM 832 O O . THR A 1 108 ? -0.929 2.242 26.916 1.00 93.75 108 THR A O 1
ATOM 835 N N . ALA A 1 109 ? 0.519 0.655 26.258 1.00 93.00 109 ALA A N 1
ATOM 836 C CA . ALA A 1 109 ? 1.575 0.966 27.223 1.00 93.00 109 ALA A CA 1
ATOM 837 C C . ALA A 1 109 ? 2.680 1.890 26.665 1.00 93.00 109 ALA A C 1
ATOM 839 O O . ALA A 1 109 ? 3.628 2.207 27.384 1.00 93.00 109 ALA A O 1
ATOM 840 N N . GLN A 1 110 ? 2.598 2.309 25.398 1.00 91.38 110 GLN A N 1
ATOM 841 C CA . GLN A 1 110 ? 3.575 3.220 24.799 1.00 91.38 110 GLN A CA 1
ATOM 842 C C . GLN A 1 110 ? 3.407 4.646 25.342 1.00 91.38 110 GLN A C 1
ATOM 844 O O . GLN A 1 110 ? 2.290 5.111 25.572 1.00 91.38 110 GLN A O 1
ATOM 849 N N . TYR A 1 111 ? 4.525 5.356 25.530 1.00 93.06 111 TYR A N 1
ATOM 850 C CA . TYR A 1 111 ? 4.533 6.692 26.144 1.00 93.06 111 TYR A CA 1
ATOM 851 C C . TYR A 1 111 ? 3.729 7.732 25.343 1.00 93.06 111 TYR A C 1
ATOM 853 O O . TYR A 1 111 ? 3.195 8.679 25.916 1.00 93.06 111 TYR A O 1
ATOM 861 N N . ASP A 1 112 ? 3.633 7.551 24.028 1.00 89.50 112 ASP A N 1
ATOM 862 C CA . ASP A 1 112 ? 2.963 8.429 23.072 1.00 89.50 112 ASP A CA 1
ATOM 863 C C . ASP A 1 112 ? 1.630 7.861 22.556 1.00 89.50 112 ASP A C 1
ATOM 865 O O . ASP A 1 112 ? 1.025 8.450 21.660 1.00 89.50 112 ASP A O 1
ATOM 869 N N . HIS A 1 113 ? 1.120 6.769 23.142 1.00 93.12 113 HIS A N 1
ATOM 870 C CA . HIS A 1 113 ? -0.111 6.095 22.704 1.00 93.12 113 HIS A CA 1
ATOM 871 C C . HIS A 1 113 ? -1.296 7.060 22.527 1.00 93.12 113 HIS A C 1
ATOM 873 O O . HIS A 1 113 ? -1.984 7.026 21.510 1.00 93.12 113 HIS A O 1
ATOM 879 N N . ALA A 1 114 ? -1.514 7.974 23.480 1.00 94.38 114 ALA A N 1
ATOM 880 C CA . ALA A 1 114 ? -2.606 8.946 23.396 1.00 94.38 114 ALA A CA 1
ATOM 881 C C . ALA A 1 114 ? -2.478 9.878 22.177 1.00 94.38 114 ALA A C 1
ATOM 883 O O . ALA A 1 114 ? -3.471 10.172 21.514 1.00 94.38 114 ALA A O 1
ATOM 884 N N . ALA A 1 115 ? -1.256 10.315 21.857 1.00 91.75 115 ALA A N 1
ATOM 885 C CA . ALA A 1 115 ? -0.995 11.150 20.689 1.00 91.75 115 ALA A CA 1
ATOM 886 C C . ALA A 1 115 ? -1.139 10.352 19.383 1.00 91.75 115 ALA A C 1
ATOM 888 O O . ALA A 1 115 ? -1.690 10.869 18.411 1.00 91.75 115 ALA A O 1
ATOM 889 N N . GLN A 1 116 ? -0.696 9.088 19.364 1.00 90.12 116 GLN A N 1
ATOM 890 C CA . GLN A 1 116 ? -0.877 8.200 18.215 1.00 90.12 116 GLN A CA 1
ATOM 891 C C . GLN A 1 116 ? -2.363 7.968 17.909 1.00 90.12 116 GLN A C 1
ATOM 893 O O . GLN A 1 116 ? -2.768 8.114 16.755 1.00 90.12 116 GLN A O 1
ATOM 898 N N . MET A 1 117 ? -3.174 7.674 18.931 1.00 94.94 117 MET A N 1
ATOM 899 C CA . MET A 1 117 ? -4.620 7.474 18.784 1.00 94.94 117 MET A CA 1
ATOM 900 C C . MET A 1 117 ? -5.321 8.739 18.287 1.00 94.94 117 MET A C 1
ATOM 902 O O . MET A 1 117 ? -6.030 8.677 17.288 1.00 94.94 117 MET A O 1
ATOM 906 N N . ALA A 1 118 ? -5.040 9.901 18.888 1.00 94.81 118 ALA A N 1
ATOM 907 C CA . ALA A 1 118 ? -5.634 11.168 18.459 1.00 94.81 118 ALA A CA 1
ATOM 908 C C . ALA A 1 118 ? -5.311 11.511 16.992 1.00 94.81 118 ALA A C 1
ATOM 910 O O . ALA A 1 118 ? -6.153 12.043 16.269 1.00 94.81 118 ALA A O 1
ATOM 911 N N . ALA A 1 119 ? -4.098 11.195 16.535 1.00 91.56 119 ALA A N 1
ATOM 912 C CA . ALA A 1 119 ? -3.715 11.413 15.147 1.00 91.56 119 ALA A CA 1
ATOM 913 C C . ALA A 1 119 ? -4.414 10.430 14.189 1.00 91.56 119 ALA A C 1
ATOM 915 O O . ALA A 1 119 ? -4.877 10.847 13.131 1.00 91.56 119 ALA A O 1
ATOM 91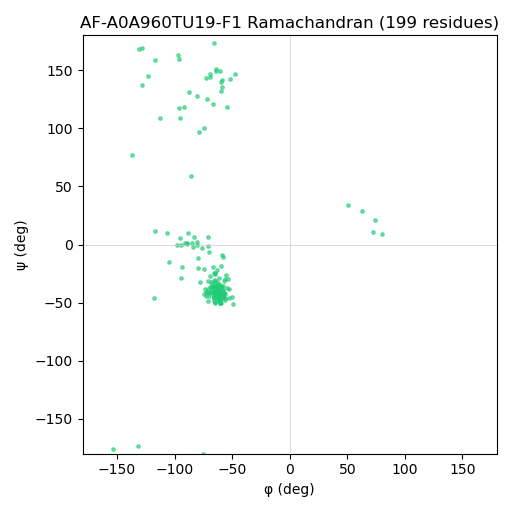6 N N . LEU A 1 120 ? -4.546 9.151 14.563 1.00 93.38 120 LEU A N 1
ATOM 917 C CA . LEU A 1 120 ? -5.311 8.169 13.781 1.00 93.38 120 LEU A CA 1
ATOM 918 C C . LEU A 1 120 ? -6.799 8.539 13.696 1.00 93.38 120 LEU A C 1
ATOM 920 O O . LEU A 1 120 ? -7.395 8.402 12.628 1.00 93.38 120 LEU A O 1
ATOM 924 N N . ASP A 1 121 ? -7.380 9.050 14.781 1.00 95.81 121 ASP A N 1
ATOM 925 C CA . ASP A 1 121 ? -8.755 9.554 14.807 1.00 95.81 121 ASP A CA 1
ATOM 926 C C . ASP A 1 121 ? -8.945 10.733 13.849 1.00 95.81 121 ASP A C 1
ATOM 928 O O . ASP A 1 121 ? -9.902 10.755 13.072 1.00 95.81 121 ASP A O 1
ATOM 932 N N . ALA A 1 122 ? -8.014 11.692 13.856 1.00 94.75 122 ALA A N 1
ATOM 933 C CA . ALA A 1 122 ? -8.041 12.830 12.942 1.00 94.75 122 ALA A CA 1
ATOM 934 C C . ALA A 1 122 ? -7.911 12.392 11.472 1.00 94.75 122 ALA A C 1
ATOM 936 O O . ALA A 1 122 ? -8.675 12.856 10.624 1.00 94.75 122 ALA A O 1
ATOM 937 N N . ASP A 1 123 ? -6.998 11.461 11.175 1.00 92.56 123 ASP A N 1
ATOM 938 C CA . ASP A 1 123 ? -6.807 10.914 9.829 1.00 92.56 123 ASP A CA 1
ATOM 939 C C . ASP A 1 123 ? -8.071 10.173 9.347 1.00 92.56 123 ASP A C 1
ATOM 941 O O . ASP A 1 123 ? -8.527 10.366 8.215 1.00 92.56 123 ASP A O 1
ATOM 945 N N . LEU A 1 124 ? -8.695 9.366 10.215 1.00 94.50 124 LEU A N 1
ATOM 946 C CA . LEU A 1 124 ? -9.961 8.685 9.928 1.00 94.50 124 LEU A CA 1
ATOM 947 C C . LEU A 1 124 ? -11.109 9.671 9.702 1.00 94.50 124 LEU A C 1
ATOM 949 O O . LEU A 1 124 ? -11.917 9.461 8.794 1.00 94.50 124 LEU A O 1
ATOM 953 N N . GLN A 1 125 ? -11.190 10.736 10.500 1.00 94.69 125 GLN A N 1
ATOM 954 C CA . GLN A 1 125 ? -12.219 11.757 10.342 1.00 94.69 125 GLN A CA 1
ATOM 955 C C . GLN A 1 125 ? -12.046 12.516 9.023 1.00 94.69 125 GLN A C 1
ATOM 957 O O . GLN A 1 125 ? -13.008 12.632 8.270 1.00 94.69 125 GLN A O 1
ATOM 962 N N . ALA A 1 126 ? -10.823 12.916 8.669 1.00 93.00 126 ALA A N 1
ATOM 963 C CA . ALA A 1 126 ? -10.542 13.578 7.395 1.00 93.00 126 ALA A CA 1
ATOM 964 C C . ALA A 1 126 ? -10.920 12.706 6.182 1.00 93.00 126 ALA A C 1
ATOM 966 O O . ALA A 1 126 ? -11.408 13.214 5.170 1.00 93.00 126 ALA A O 1
ATOM 967 N N . LEU A 1 127 ? -10.730 11.383 6.278 1.00 90.69 127 LEU A N 1
ATOM 968 C CA . LEU A 1 127 ? -11.192 10.439 5.256 1.00 90.69 127 LEU A CA 1
ATOM 969 C C . LEU A 1 127 ? -12.715 10.339 5.176 1.00 90.69 127 LEU A C 1
ATOM 971 O O . LEU A 1 127 ? -13.257 10.220 4.078 1.00 90.69 127 LEU A O 1
ATOM 975 N N . ARG A 1 128 ? -13.407 10.377 6.318 1.00 88.38 128 ARG A N 1
ATOM 976 C CA . ARG A 1 128 ? -14.875 10.375 6.362 1.00 88.38 128 ARG A CA 1
ATOM 977 C C . ARG A 1 128 ? -15.456 11.666 5.802 1.00 88.38 128 ARG A C 1
ATOM 979 O O . ARG A 1 128 ? -16.414 11.601 5.045 1.00 88.38 128 ARG A O 1
ATOM 986 N N . ASP A 1 129 ? -14.852 12.808 6.107 1.00 88.50 129 ASP A N 1
ATOM 987 C CA . ASP A 1 129 ? -15.334 14.116 5.656 1.00 88.50 129 ASP A CA 1
ATOM 988 C C . ASP A 1 129 ? -15.233 14.276 4.134 1.00 88.50 129 ASP A C 1
ATOM 990 O O . ASP A 1 129 ? -16.077 14.920 3.514 1.00 88.50 129 ASP A O 1
ATOM 994 N N . ARG A 1 130 ? -14.231 13.644 3.509 1.00 85.62 130 ARG A N 1
ATOM 995 C CA . ARG A 1 130 ? -14.097 13.587 2.045 1.00 85.62 130 ARG A CA 1
ATOM 996 C C . ARG A 1 130 ? -14.778 12.375 1.407 1.00 85.62 130 ARG A C 1
ATOM 998 O O . ARG A 1 130 ? -14.686 12.200 0.190 1.00 85.62 130 ARG A O 1
ATOM 1005 N N . ALA A 1 131 ? -15.426 11.521 2.202 1.00 78.88 131 ALA A N 1
ATOM 1006 C CA . ALA A 1 131 ? -16.082 10.331 1.690 1.00 78.88 131 ALA A CA 1
ATOM 1007 C C . ALA A 1 131 ? -17.264 10.737 0.811 1.00 78.88 131 ALA A C 1
ATOM 1009 O O . ALA A 1 131 ? -18.212 11.391 1.240 1.00 78.88 131 ALA A O 1
ATOM 1010 N N . ASP A 1 132 ? -17.212 10.313 -0.442 1.00 75.44 132 ASP A N 1
ATOM 1011 C CA . ASP A 1 132 ? -18.301 10.540 -1.373 1.00 75.44 132 ASP A CA 1
ATOM 1012 C C . ASP A 1 132 ? -19.331 9.403 -1.269 1.00 75.44 132 ASP A C 1
ATOM 1014 O O . ASP A 1 132 ? -18.944 8.232 -1.375 1.00 75.44 132 ASP A O 1
ATOM 1018 N N . PRO A 1 133 ? -20.636 9.704 -1.147 1.00 72.50 133 PRO A N 1
ATOM 1019 C CA . PRO A 1 133 ? -21.702 8.701 -1.205 1.00 72.50 133 PRO A CA 1
ATOM 1020 C C . PRO A 1 133 ? -21.667 7.803 -2.458 1.00 72.50 133 PRO A C 1
ATOM 1022 O O . PRO A 1 133 ? -22.059 6.641 -2.407 1.00 72.50 133 PRO A O 1
ATOM 1025 N N . GLN A 1 134 ? -21.172 8.315 -3.587 1.00 76.50 134 GLN A N 1
ATOM 1026 C CA . GLN A 1 134 ? -20.957 7.593 -4.848 1.00 76.50 134 GLN A CA 1
ATOM 1027 C C . GLN A 1 134 ? -19.568 6.933 -4.937 1.00 76.50 134 GLN A C 1
ATOM 1029 O O . GLN A 1 134 ? -19.241 6.294 -5.941 1.00 76.50 134 GLN A O 1
ATOM 1034 N N . GLY A 1 135 ? -18.740 7.067 -3.899 1.00 78.81 135 GLY A N 1
ATOM 1035 C CA . GLY A 1 135 ? -17.411 6.471 -3.785 1.00 78.81 135 GLY A CA 1
ATOM 1036 C C . GLY A 1 135 ? -17.395 4.976 -4.111 1.00 78.81 135 GLY A C 1
ATOM 1037 O O . GLY A 1 135 ? -16.637 4.584 -4.999 1.00 78.81 135 GLY A O 1
ATOM 1038 N N . PRO A 1 136 ? -18.273 4.146 -3.514 1.00 77.62 136 PRO A N 1
ATOM 1039 C CA . PRO A 1 136 ? -18.352 2.719 -3.820 1.00 77.62 136 PRO A CA 1
ATOM 1040 C C . PRO A 1 136 ? -18.583 2.432 -5.317 1.00 77.62 136 PRO A C 1
ATOM 1042 O O . PRO A 1 136 ? -17.875 1.624 -5.921 1.00 77.62 136 PRO A O 1
ATOM 1045 N N . VAL A 1 137 ? -19.526 3.134 -5.955 1.00 82.19 137 VAL A N 1
ATOM 1046 C CA . VAL A 1 137 ? -19.830 2.958 -7.387 1.00 82.19 137 VAL A CA 1
ATOM 1047 C C . VAL A 1 137 ? -18.632 3.345 -8.253 1.00 82.19 137 VAL A C 1
ATOM 1049 O O . VAL A 1 137 ? -18.256 2.609 -9.169 1.00 82.19 137 VAL A O 1
ATOM 1052 N N . ARG A 1 138 ? -17.977 4.469 -7.945 1.00 83.12 138 ARG A N 1
ATOM 1053 C CA . ARG A 1 138 ? -16.779 4.896 -8.677 1.00 83.12 138 ARG A CA 1
ATOM 1054 C C . ARG A 1 138 ? -15.603 3.955 -8.475 1.00 83.12 138 ARG A C 1
ATOM 1056 O O . ARG A 1 138 ? -14.887 3.695 -9.433 1.00 83.12 138 ARG A O 1
ATOM 1063 N N . MET A 1 139 ? -15.429 3.389 -7.286 1.00 85.12 139 MET A N 1
ATOM 1064 C CA . MET A 1 139 ? -14.391 2.388 -7.048 1.00 85.12 139 MET A CA 1
ATOM 1065 C C . MET A 1 139 ? -14.588 1.142 -7.905 1.00 85.12 139 MET A C 1
ATOM 1067 O O . MET A 1 139 ? -13.626 0.647 -8.488 1.00 85.12 139 MET A O 1
ATOM 1071 N N . VAL A 1 140 ? -15.829 0.665 -8.049 1.00 90.00 140 VAL A N 1
ATOM 1072 C CA . VAL A 1 140 ? -16.137 -0.430 -8.979 1.00 90.00 140 VAL A CA 1
ATOM 1073 C C . VAL A 1 140 ? -15.717 -0.058 -10.402 1.00 90.00 140 VAL A C 1
ATOM 1075 O O . VAL A 1 140 ? -15.118 -0.880 -11.093 1.00 90.00 140 VAL A O 1
ATOM 1078 N N . ALA A 1 141 ? -15.990 1.171 -10.846 1.00 90.19 141 ALA A N 1
ATOM 1079 C CA . ALA A 1 141 ? -15.566 1.638 -12.164 1.00 90.19 141 ALA A CA 1
ATOM 1080 C C . ALA A 1 141 ? -14.032 1.707 -12.304 1.00 90.19 141 ALA A C 1
ATOM 1082 O O . ALA A 1 141 ? -13.503 1.285 -13.333 1.00 90.19 141 ALA A O 1
ATOM 1083 N N . VAL A 1 142 ? -13.318 2.167 -11.269 1.00 90.50 142 VAL A N 1
ATOM 1084 C CA . VAL A 1 142 ? -11.845 2.203 -11.228 1.00 90.50 142 VAL A CA 1
ATOM 1085 C C . VAL A 1 142 ? -11.268 0.796 -11.377 1.00 90.50 142 VAL A C 1
ATOM 1087 O O . VAL A 1 142 ? -10.451 0.575 -12.268 1.00 90.50 142 VAL A O 1
ATOM 1090 N N . PHE A 1 143 ? -11.737 -0.175 -10.589 1.00 92.00 143 PHE A N 1
ATOM 1091 C CA . PHE A 1 143 ? -11.272 -1.560 -10.700 1.00 92.00 143 PHE A CA 1
ATOM 1092 C C . PHE A 1 143 ? -11.580 -2.177 -12.062 1.00 92.00 143 PHE A C 1
ATOM 1094 O O . PHE A 1 143 ? -10.713 -2.820 -12.647 1.00 92.00 143 PHE A O 1
ATOM 1101 N N . ARG A 1 144 ? -12.780 -1.944 -12.611 1.00 92.62 144 ARG A N 1
ATOM 1102 C CA . ARG A 1 144 ? -13.134 -2.430 -13.954 1.00 92.62 144 ARG A CA 1
ATOM 1103 C C . ARG A 1 144 ? -12.207 -1.861 -15.024 1.00 92.62 144 ARG A C 1
ATOM 1105 O O . ARG A 1 144 ? -11.773 -2.607 -15.895 1.00 92.62 144 ARG A O 1
ATOM 1112 N N . ARG A 1 145 ? -11.879 -0.566 -14.957 1.00 92.94 145 ARG A N 1
ATOM 1113 C CA . ARG A 1 145 ? -10.935 0.073 -15.886 1.00 92.94 145 ARG A CA 1
ATOM 1114 C C . ARG A 1 145 ? -9.521 -0.488 -15.720 1.00 92.94 145 ARG A C 1
ATOM 1116 O O . ARG A 1 145 ? -8.878 -0.798 -16.718 1.00 92.94 145 ARG A O 1
ATOM 1123 N N . ALA A 1 146 ? -9.058 -0.650 -14.482 1.00 92.19 146 ALA A N 1
ATOM 1124 C CA . ALA A 1 146 ? -7.730 -1.180 -14.185 1.00 92.19 146 ALA A CA 1
ATOM 1125 C C . ALA A 1 146 ? -7.569 -2.633 -14.669 1.00 92.19 146 ALA A C 1
ATOM 1127 O O . ALA A 1 146 ? -6.579 -2.950 -15.325 1.00 92.19 146 ALA A O 1
ATOM 1128 N N . LEU A 1 147 ? -8.572 -3.487 -14.434 1.00 93.50 147 LEU A N 1
ATOM 1129 C CA . LEU A 1 147 ? -8.588 -4.876 -14.904 1.00 93.50 147 LEU A CA 1
ATOM 1130 C C . LEU A 1 147 ? -8.780 -4.995 -16.417 1.00 93.50 147 LEU A C 1
ATOM 1132 O O . LEU A 1 147 ? -8.232 -5.910 -17.018 1.00 93.50 147 LEU A O 1
ATOM 1136 N N . ALA A 1 148 ? -9.501 -4.076 -17.062 1.00 93.31 148 ALA A N 1
ATOM 1137 C CA . ALA A 1 148 ? -9.568 -4.052 -18.524 1.00 93.31 148 ALA A CA 1
ATOM 1138 C C . ALA A 1 148 ? -8.191 -3.770 -19.152 1.00 93.31 148 ALA A C 1
ATOM 1140 O O . ALA A 1 148 ? -7.867 -4.328 -20.195 1.00 93.31 148 ALA A O 1
ATOM 1141 N N . ALA A 1 149 ? -7.375 -2.928 -18.509 1.00 92.81 149 ALA A N 1
ATOM 1142 C CA . ALA A 1 149 ? -6.013 -2.642 -18.955 1.00 92.81 149 ALA A CA 1
ATOM 1143 C C . ALA A 1 149 ? -5.014 -3.758 -18.595 1.00 92.81 149 ALA A C 1
ATOM 1145 O O . ALA A 1 149 ? -4.043 -3.965 -19.319 1.00 92.81 149 ALA A O 1
ATOM 1146 N N . ARG A 1 150 ? -5.226 -4.454 -17.471 1.00 92.81 150 ARG A N 1
ATOM 1147 C CA . ARG A 1 150 ? -4.355 -5.526 -16.964 1.00 92.81 150 ARG A CA 1
ATOM 1148 C C . ARG A 1 150 ? -5.191 -6.710 -16.460 1.00 92.81 150 ARG A C 1
ATOM 1150 O O . ARG A 1 150 ? -5.361 -6.864 -15.250 1.00 92.81 150 ARG A O 1
ATOM 1157 N N . PRO A 1 151 ? -5.723 -7.541 -17.374 1.00 92.12 151 PRO A N 1
ATOM 1158 C CA . PRO A 1 151 ? -6.652 -8.617 -17.018 1.00 92.12 151 PRO A CA 1
ATOM 1159 C C . PRO A 1 151 ? -6.022 -9.710 -16.149 1.00 92.12 151 PRO A C 1
ATOM 1161 O O . PRO A 1 151 ? -6.735 -10.347 -15.368 1.00 92.12 151 PRO A O 1
ATOM 1164 N N . ASP A 1 152 ? -4.702 -9.875 -16.236 1.00 91.69 152 ASP A N 1
ATOM 1165 C CA . ASP A 1 152 ? -3.952 -10.925 -15.539 1.00 91.69 152 ASP A CA 1
ATOM 1166 C C . ASP A 1 152 ? -3.348 -10.450 -14.203 1.00 91.69 152 ASP A C 1
ATOM 1168 O O . ASP A 1 152 ? -2.604 -11.182 -13.551 1.00 91.69 152 ASP A O 1
ATOM 1172 N N . ASP A 1 153 ? -3.652 -9.220 -13.769 1.00 91.50 153 ASP A N 1
ATOM 1173 C CA . ASP A 1 153 ? -3.176 -8.699 -12.486 1.00 91.50 153 ASP A CA 1
ATOM 1174 C C . ASP A 1 153 ? -3.946 -9.341 -11.321 1.00 91.50 153 ASP A C 1
ATOM 1176 O O . ASP A 1 153 ? -5.077 -8.967 -10.985 1.00 91.50 153 ASP A O 1
ATOM 1180 N N . LEU A 1 154 ? -3.298 -10.327 -10.696 1.00 90.31 154 LEU A N 1
ATOM 1181 C CA . LEU A 1 154 ? -3.834 -11.088 -9.570 1.00 90.31 154 LEU A CA 1
ATOM 1182 C C . LEU A 1 154 ? -4.209 -10.191 -8.383 1.00 90.31 154 LEU A C 1
ATOM 1184 O O . LEU A 1 154 ? -5.229 -10.426 -7.736 1.00 90.31 154 LEU A O 1
ATOM 1188 N N . LEU A 1 155 ? -3.412 -9.159 -8.090 1.00 88.25 155 LEU A N 1
ATOM 1189 C CA . LEU A 1 155 ? -3.634 -8.306 -6.923 1.00 88.25 155 LEU A CA 1
ATOM 1190 C C . LEU A 1 155 ? -4.824 -7.373 -7.147 1.00 88.25 155 LEU A C 1
ATOM 1192 O O . LEU A 1 155 ? -5.671 -7.234 -6.262 1.00 88.25 155 LEU A O 1
ATOM 1196 N N . LEU A 1 156 ? -4.937 -6.779 -8.339 1.00 92.19 156 LEU A N 1
ATOM 1197 C CA . LEU A 1 156 ? -6.118 -5.997 -8.708 1.00 92.19 156 LEU A CA 1
ATOM 1198 C C . LEU A 1 156 ? -7.387 -6.839 -8.654 1.00 92.19 156 LEU A C 1
ATOM 1200 O O . LEU A 1 156 ? -8.409 -6.375 -8.144 1.00 92.19 156 LEU A O 1
ATOM 1204 N N . ARG A 1 157 ? -7.327 -8.078 -9.150 1.00 93.50 157 ARG A N 1
ATOM 1205 C CA . ARG A 1 157 ? -8.482 -8.976 -9.163 1.00 93.50 157 ARG A CA 1
ATOM 1206 C C . ARG A 1 157 ? -8.890 -9.383 -7.746 1.00 93.50 157 ARG A C 1
ATOM 1208 O O . ARG A 1 157 ? -10.075 -9.326 -7.423 1.00 93.50 157 ARG A O 1
ATOM 1215 N N . PHE A 1 158 ? -7.922 -9.684 -6.879 1.00 90.56 158 PHE A N 1
ATOM 1216 C CA . PHE A 1 158 ? -8.157 -9.966 -5.460 1.00 90.56 158 PHE A CA 1
ATOM 1217 C C . PHE A 1 158 ? -8.803 -8.779 -4.736 1.00 90.56 158 PHE A C 1
ATOM 1219 O O . PHE A 1 158 ? -9.821 -8.931 -4.058 1.00 90.56 158 PHE A O 1
ATOM 1226 N N . ASN A 1 159 ? -8.244 -7.579 -4.906 1.00 89.12 159 ASN A N 1
ATOM 1227 C CA . ASN A 1 159 ? -8.761 -6.370 -4.270 1.00 89.12 159 ASN A CA 1
ATOM 1228 C C . ASN A 1 159 ? -10.166 -6.023 -4.783 1.00 89.12 159 ASN A C 1
ATOM 1230 O O . ASN A 1 159 ? -11.036 -5.657 -3.991 1.00 89.12 159 ASN A O 1
ATOM 1234 N N . TYR A 1 160 ? -10.426 -6.220 -6.080 1.00 92.12 160 TYR A N 1
ATOM 1235 C CA . TYR A 1 160 ? -11.755 -6.026 -6.648 1.00 92.12 160 TYR A CA 1
ATOM 1236 C C . TYR A 1 160 ? -12.775 -7.021 -6.084 1.00 92.12 160 TYR A C 1
ATOM 1238 O O . TYR A 1 160 ? -13.876 -6.625 -5.696 1.00 92.12 160 TYR A O 1
ATOM 1246 N N . ALA A 1 161 ? -12.403 -8.298 -5.974 1.00 92.06 161 ALA A N 1
ATOM 1247 C CA . ALA A 1 161 ? -13.243 -9.318 -5.362 1.00 92.06 161 ALA A CA 1
ATOM 1248 C C . ALA A 1 161 ? -13.602 -8.959 -3.911 1.00 92.06 161 ALA A C 1
ATOM 1250 O O . ALA A 1 161 ? -14.776 -9.008 -3.535 1.00 92.06 161 ALA A O 1
ATOM 1251 N N . ARG A 1 162 ? -12.619 -8.530 -3.108 1.00 88.31 162 ARG A N 1
ATOM 1252 C CA . ARG A 1 162 ? -12.847 -8.086 -1.723 1.00 88.31 162 ARG A CA 1
ATOM 1253 C C . ARG A 1 162 ? -13.794 -6.896 -1.646 1.00 88.31 162 ARG A C 1
ATOM 1255 O O . ARG A 1 162 ? -14.733 -6.936 -0.857 1.00 88.31 162 ARG A O 1
ATOM 1262 N N . LEU A 1 163 ? -13.596 -5.883 -2.491 1.00 87.94 163 LEU A N 1
ATOM 1263 C CA . LEU A 1 163 ? -14.487 -4.726 -2.562 1.00 87.94 163 LEU A CA 1
ATOM 1264 C C . LEU A 1 163 ? -15.937 -5.147 -2.835 1.00 87.94 163 LEU A C 1
ATOM 1266 O O . LEU A 1 163 ? -16.852 -4.691 -2.154 1.00 87.94 163 LEU A O 1
ATOM 1270 N N . LEU A 1 164 ? -16.152 -6.023 -3.821 1.00 91.44 164 LEU A N 1
ATOM 1271 C CA . LEU A 1 164 ? -17.487 -6.519 -4.162 1.00 91.44 164 LEU A CA 1
ATOM 1272 C C . LEU A 1 164 ? -18.129 -7.268 -2.987 1.00 91.44 164 LEU A C 1
ATOM 1274 O O . LEU A 1 164 ? -19.314 -7.071 -2.722 1.00 91.44 164 LEU A O 1
ATOM 1278 N N . GLY A 1 165 ? -17.353 -8.075 -2.260 1.00 90.31 165 GLY A N 1
ATOM 1279 C CA . GLY A 1 165 ? -17.823 -8.777 -1.065 1.00 90.31 165 GLY A CA 1
ATOM 1280 C C . GLY A 1 165 ? -18.245 -7.814 0.046 1.00 90.31 165 GLY A C 1
ATOM 1281 O O . GLY A 1 165 ? -19.325 -7.963 0.610 1.00 90.31 165 GLY A O 1
ATOM 1282 N N . GLU A 1 166 ? -17.453 -6.769 0.301 1.00 84.69 166 GLU A N 1
ATOM 1283 C CA . GLU A 1 166 ? -17.775 -5.732 1.295 1.00 84.69 166 GLU A CA 1
ATOM 1284 C C . GLU A 1 166 ? -19.013 -4.898 0.911 1.00 84.69 166 GLU A C 1
ATOM 1286 O O . GLU A 1 166 ? -19.712 -4.391 1.783 1.00 84.69 166 GLU A O 1
ATOM 1291 N N . MET A 1 167 ? -19.340 -4.812 -0.382 1.00 87.31 167 MET A N 1
ATOM 1292 C CA . MET A 1 167 ? -20.595 -4.230 -0.883 1.00 87.31 167 MET A CA 1
ATOM 1293 C C . MET A 1 167 ? -21.795 -5.191 -0.817 1.00 87.31 167 MET A C 1
ATOM 1295 O O . MET A 1 167 ? -22.871 -4.851 -1.309 1.00 87.31 167 MET A O 1
ATOM 1299 N N . GLY A 1 168 ? -21.622 -6.411 -0.298 1.00 90.50 168 GLY A N 1
ATOM 1300 C CA . GLY A 1 168 ? -22.652 -7.455 -0.301 1.00 90.50 168 GLY A CA 1
ATOM 1301 C C . GLY A 1 168 ? -22.913 -8.076 -1.678 1.00 90.50 168 GLY A C 1
ATOM 1302 O O . GLY A 1 168 ? -23.869 -8.828 -1.853 1.00 90.50 168 GLY A O 1
ATOM 1303 N N . ARG A 1 169 ? -22.070 -7.793 -2.680 1.00 93.81 169 ARG A N 1
ATOM 1304 C CA . ARG A 1 169 ? -22.164 -8.358 -4.036 1.00 93.81 169 ARG A CA 1
ATOM 1305 C C . ARG A 1 169 ? -21.439 -9.702 -4.097 1.00 93.81 169 ARG A C 1
ATOM 1307 O O . ARG A 1 169 ? -20.490 -9.873 -4.861 1.00 93.81 169 ARG A O 1
ATOM 1314 N N . THR A 1 170 ? -21.882 -10.644 -3.270 1.00 93.69 170 THR A N 1
ATOM 1315 C CA . THR A 1 170 ? -21.207 -11.927 -3.016 1.00 93.69 170 THR A CA 1
ATOM 1316 C C . THR A 1 170 ? -20.983 -12.750 -4.282 1.00 93.69 170 THR A C 1
ATOM 1318 O O . THR A 1 170 ? -19.900 -13.293 -4.476 1.00 93.69 170 THR A O 1
ATOM 1321 N N . GLU A 1 171 ? -21.968 -12.811 -5.179 1.00 94.50 171 GLU A N 1
ATOM 1322 C CA . GLU A 1 171 ? -21.835 -13.560 -6.433 1.00 94.50 171 GLU A CA 1
ATOM 1323 C C . GLU A 1 171 ? -20.757 -12.962 -7.345 1.00 94.50 171 GLU A C 1
ATOM 1325 O O . GLU A 1 171 ? -19.830 -13.664 -7.740 1.00 94.50 171 GLU A O 1
ATOM 1330 N N . ALA A 1 172 ? -20.801 -11.646 -7.572 1.00 94.31 172 ALA A N 1
ATOM 1331 C CA . ALA A 1 172 ? -19.789 -10.947 -8.362 1.00 94.31 172 ALA A CA 1
ATOM 1332 C C . ALA A 1 172 ? -18.390 -11.033 -7.722 1.00 94.31 172 ALA A C 1
ATOM 1334 O O . ALA A 1 172 ? -17.389 -11.127 -8.425 1.00 94.31 172 ALA A O 1
ATOM 1335 N N . SER A 1 173 ? -18.301 -11.011 -6.388 1.00 94.56 173 SER A N 1
ATOM 1336 C CA . S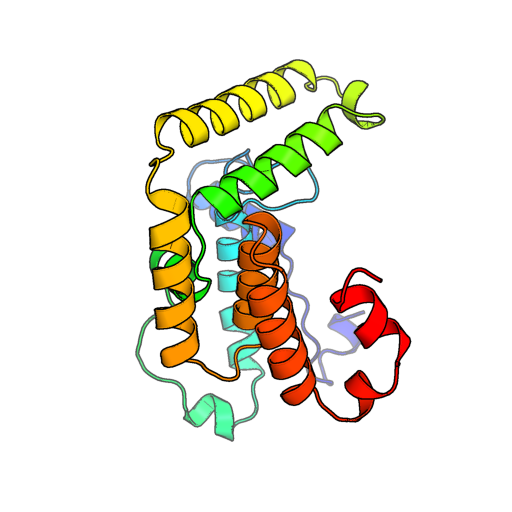ER A 1 173 ? -17.047 -11.233 -5.658 1.00 94.56 173 SER A CA 1
ATOM 1337 C C . SER A 1 173 ? -16.469 -12.619 -5.951 1.00 94.56 173 SER A C 1
ATOM 1339 O O . SER A 1 173 ? -15.296 -12.740 -6.311 1.00 94.56 173 SER A O 1
ATOM 1341 N N . ARG A 1 174 ? -17.311 -13.657 -5.878 1.00 93.25 174 ARG A N 1
ATOM 1342 C CA . ARG A 1 174 ? -16.927 -15.040 -6.165 1.00 93.25 174 ARG A CA 1
ATOM 1343 C C . ARG A 1 174 ? -16.449 -15.216 -7.605 1.00 93.25 174 ARG A C 1
ATOM 1345 O O . ARG A 1 174 ? -15.422 -15.849 -7.801 1.00 93.25 174 ARG A O 1
ATOM 1352 N N . GLU A 1 175 ? -17.120 -14.610 -8.584 1.00 94.31 175 GLU A N 1
ATOM 1353 C CA . GLU A 1 175 ? -16.677 -14.639 -9.988 1.00 94.31 175 GLU A CA 1
ATOM 1354 C C . GLU A 1 175 ? -15.253 -14.093 -10.155 1.00 94.31 175 GLU A C 1
ATOM 1356 O O . GLU A 1 175 ? -14.438 -14.668 -10.876 1.00 94.31 175 GLU A O 1
ATOM 1361 N N . GLN A 1 176 ? -14.925 -12.994 -9.466 1.00 94.31 176 GLN A N 1
ATOM 1362 C CA . GLN A 1 176 ? -13.573 -12.438 -9.509 1.00 94.31 176 GLN A CA 1
ATOM 1363 C C . GLN A 1 176 ? -12.550 -13.345 -8.818 1.00 94.31 176 GLN A C 1
ATOM 1365 O O . GLN A 1 176 ? -11.429 -13.460 -9.314 1.00 94.31 176 GLN A O 1
ATOM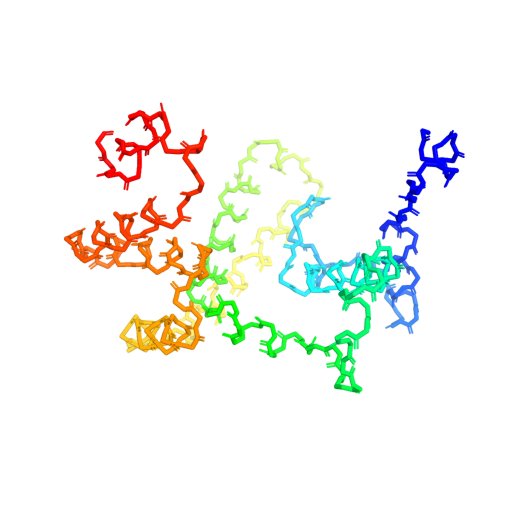 1370 N N . MET A 1 177 ? -12.921 -14.008 -7.717 1.00 91.44 177 MET A N 1
ATOM 1371 C CA . MET A 1 177 ? -12.055 -14.994 -7.059 1.00 91.44 177 MET A CA 1
ATOM 1372 C C . MET A 1 177 ? -11.822 -16.225 -7.935 1.00 91.44 177 MET A C 1
ATOM 1374 O O . MET A 1 177 ? -10.677 -16.635 -8.089 1.00 91.44 177 MET A O 1
ATOM 1378 N N . ASP A 1 178 ? -12.864 -16.796 -8.543 1.00 91.00 178 ASP A N 1
ATOM 1379 C CA . ASP A 1 178 ? -12.728 -17.951 -9.438 1.00 91.00 178 ASP A CA 1
ATOM 1380 C C . ASP A 1 178 ? -11.824 -17.594 -10.634 1.00 91.00 178 ASP A C 1
ATOM 1382 O O . ASP A 1 178 ? -10.867 -18.312 -10.918 1.00 91.00 178 ASP A O 1
ATOM 1386 N N . ALA A 1 179 ? -12.014 -16.417 -11.242 1.00 91.56 179 ALA A N 1
ATOM 1387 C CA . ALA A 1 179 ? -11.136 -15.932 -12.307 1.00 91.56 179 ALA A CA 1
ATOM 1388 C C . ALA A 1 179 ? -9.686 -15.686 -11.843 1.00 91.56 179 ALA A C 1
ATOM 1390 O O . ALA A 1 179 ? -8.751 -15.862 -12.619 1.00 91.56 179 ALA A O 1
ATOM 1391 N N . LEU A 1 180 ? -9.469 -15.284 -10.585 1.00 91.31 180 LEU A N 1
ATOM 1392 C CA . LEU A 1 180 ? -8.129 -15.187 -10.001 1.00 91.31 180 LEU A CA 1
ATOM 1393 C C . LEU A 1 180 ? -7.493 -16.570 -9.870 1.00 91.31 180 LEU A C 1
ATOM 1395 O O . LEU A 1 180 ? -6.336 -16.739 -10.250 1.00 91.31 180 LEU A O 1
ATOM 1399 N N . TYR A 1 181 ? -8.238 -17.562 -9.374 1.00 86.75 181 TYR A N 1
ATOM 1400 C CA . TYR A 1 181 ? -7.759 -18.945 -9.324 1.00 86.75 181 TYR A CA 1
ATOM 1401 C C . TYR A 1 181 ? -7.395 -19.463 -10.706 1.00 86.75 181 TYR A C 1
ATOM 1403 O O . TYR A 1 181 ? -6.404 -20.179 -10.833 1.00 86.75 181 TYR A O 1
ATOM 1411 N N . ASP A 1 182 ? -8.149 -19.055 -11.725 1.00 87.94 182 ASP A N 1
ATOM 1412 C CA . ASP A 1 182 ? -7.902 -19.413 -13.115 1.00 87.94 182 ASP A CA 1
ATOM 1413 C C . ASP A 1 182 ? -6.666 -18.765 -13.743 1.00 87.94 182 ASP A C 1
ATOM 1415 O O . ASP A 1 182 ? -6.245 -19.190 -14.820 1.00 87.94 182 ASP A O 1
ATOM 1419 N N . LEU A 1 183 ? -6.007 -17.844 -13.042 1.00 87.75 183 LEU A N 1
ATOM 1420 C CA . LEU A 1 183 ? -4.730 -17.252 -13.444 1.00 87.75 183 LEU A CA 1
ATOM 1421 C C . LEU A 1 183 ? -3.536 -17.785 -12.641 1.00 87.75 183 LEU A C 1
ATOM 1423 O O . LEU A 1 183 ? -2.388 -17.591 -13.037 1.00 87.75 183 LEU A O 1
ATOM 1427 N N . LEU A 1 184 ? -3.774 -18.459 -11.514 1.00 85.06 184 LEU A N 1
ATOM 1428 C CA . LEU A 1 184 ? -2.691 -18.959 -10.672 1.00 85.06 184 LEU A CA 1
ATOM 1429 C C . LEU A 1 184 ? -1.926 -20.108 -11.355 1.00 85.06 184 LEU A C 1
ATOM 1431 O O . LEU A 1 184 ? -2.546 -20.917 -12.052 1.00 85.06 184 LEU A O 1
ATOM 1435 N N . PRO A 1 185 ? -0.606 -20.245 -11.132 1.00 81.94 185 PRO A N 1
ATOM 1436 C CA . PRO A 1 185 ? 0.140 -21.426 -11.563 1.00 81.94 185 PRO A CA 1
ATOM 1437 C C . PRO A 1 185 ? -0.404 -22.705 -10.910 1.00 81.94 185 PRO A C 1
ATOM 1439 O O . PRO A 1 185 ? -0.851 -22.668 -9.762 1.00 81.94 185 PRO A O 1
ATOM 1442 N N . ASP A 1 186 ? -0.310 -23.847 -11.595 1.00 75.88 186 ASP A N 1
ATOM 1443 C CA . ASP A 1 186 ? -0.891 -25.127 -11.147 1.00 75.88 186 ASP A CA 1
ATOM 1444 C C . ASP A 1 186 ? -0.478 -25.529 -9.721 1.00 75.88 186 ASP A C 1
ATOM 1446 O O . ASP A 1 186 ? -1.307 -25.984 -8.932 1.00 75.88 186 ASP A O 1
ATOM 1450 N N . GLY A 1 187 ? 0.778 -25.268 -9.340 1.00 69.94 187 GLY A N 1
ATOM 1451 C CA . GLY A 1 187 ? 1.284 -25.541 -7.990 1.00 69.94 187 GLY A CA 1
ATOM 1452 C C . GLY A 1 187 ? 0.597 -24.740 -6.875 1.00 69.94 187 GLY A C 1
ATOM 1453 O O . GLY A 1 187 ? 0.599 -25.169 -5.726 1.00 69.94 187 GLY A O 1
ATOM 1454 N N . TRP A 1 188 ? -0.029 -23.606 -7.200 1.00 62.38 188 TRP A N 1
ATOM 1455 C CA . TRP A 1 188 ? -0.769 -22.765 -6.253 1.00 62.38 188 TRP A CA 1
ATOM 1456 C C . TRP A 1 188 ? -2.268 -23.108 -6.206 1.00 62.38 188 TRP A C 1
ATOM 1458 O O . TRP A 1 188 ? -2.951 -22.793 -5.232 1.00 62.38 188 TRP A O 1
ATOM 1468 N N . ARG A 1 189 ? -2.794 -23.783 -7.239 1.00 63.44 189 ARG A N 1
ATOM 1469 C CA . ARG A 1 189 ? -4.195 -24.241 -7.305 1.00 63.44 189 ARG A CA 1
ATOM 1470 C C . ARG A 1 189 ? -4.457 -25.513 -6.509 1.00 63.44 189 ARG A C 1
ATOM 1472 O O . ARG A 1 189 ? -5.604 -25.787 -6.178 1.00 63.44 189 ARG A O 1
ATOM 1479 N N . ALA A 1 190 ? -3.411 -26.280 -6.211 1.00 54.41 190 ALA A N 1
ATOM 1480 C CA . ALA A 1 190 ? -3.498 -27.632 -5.666 1.00 54.41 190 ALA A CA 1
ATOM 1481 C C . ALA A 1 190 ? -3.983 -27.736 -4.203 1.00 54.41 190 ALA A C 1
ATOM 1483 O O . ALA A 1 190 ? -3.986 -28.835 -3.655 1.00 54.41 190 ALA A O 1
ATOM 1484 N N . SER A 1 191 ? -4.409 -26.643 -3.555 1.00 54.94 191 SER A N 1
ATOM 1485 C CA . SER A 1 191 ? -5.105 -26.740 -2.266 1.00 54.94 191 SER A CA 1
ATOM 1486 C C . SER A 1 191 ? -6.568 -26.313 -2.393 1.00 54.94 191 SER A C 1
ATOM 1488 O O . SER A 1 191 ? -6.893 -25.131 -2.511 1.00 54.94 191 SER A O 1
ATOM 1490 N N . ASP A 1 192 ? -7.474 -27.288 -2.300 1.00 54.31 192 ASP A N 1
ATOM 1491 C CA . ASP A 1 192 ? -8.922 -27.057 -2.189 1.00 54.31 192 ASP A CA 1
ATOM 1492 C C . ASP A 1 192 ? -9.272 -26.147 -0.993 1.00 54.31 192 ASP A C 1
ATOM 1494 O O . ASP A 1 192 ? -10.245 -25.394 -1.035 1.00 54.31 192 ASP A O 1
ATOM 1498 N N . ALA A 1 193 ? -8.417 -26.138 0.037 1.00 54.00 193 ALA A N 1
ATOM 1499 C CA . ALA A 1 193 ? -8.507 -25.245 1.190 1.00 54.00 193 ALA A CA 1
ATOM 1500 C C . ALA A 1 193 ? -8.370 -23.756 0.818 1.00 54.00 193 ALA A C 1
ATOM 1502 O O . ALA A 1 193 ? -9.102 -22.929 1.359 1.00 54.00 193 ALA A O 1
ATOM 1503 N N . ALA A 1 194 ? -7.503 -23.401 -0.141 1.00 50.41 194 ALA A N 1
ATOM 1504 C CA . ALA A 1 194 ? -7.400 -22.019 -0.606 1.00 50.41 194 ALA A CA 1
ATOM 1505 C C . ALA A 1 194 ? -8.700 -21.589 -1.302 1.00 50.41 194 ALA A C 1
ATOM 1507 O O . ALA A 1 194 ? -9.227 -20.521 -0.993 1.00 50.41 194 ALA A O 1
ATOM 1508 N N . ARG A 1 195 ? -9.264 -22.447 -2.170 1.00 56.19 195 ARG A N 1
ATOM 1509 C CA . ARG A 1 195 ? -10.557 -22.200 -2.836 1.00 56.19 195 ARG A CA 1
ATOM 1510 C C . ARG A 1 195 ? -11.706 -22.027 -1.841 1.00 56.19 195 ARG A C 1
ATOM 1512 O O . ARG A 1 195 ? -12.539 -21.153 -2.057 1.00 56.19 195 ARG A O 1
ATOM 1519 N N . ALA A 1 196 ? -11.759 -22.817 -0.769 1.00 55.31 196 ALA A N 1
ATOM 1520 C CA . ALA A 1 196 ? -12.779 -22.681 0.276 1.00 55.31 196 ALA A CA 1
ATOM 1521 C C . ALA A 1 196 ? -12.640 -21.355 1.050 1.00 55.31 196 ALA A C 1
ATOM 1523 O O . ALA A 1 196 ? -13.611 -20.608 1.182 1.00 55.31 196 ALA A O 1
ATOM 1524 N N . GLN A 1 197 ? -11.413 -20.991 1.437 1.00 53.41 197 GLN A N 1
ATOM 1525 C CA . GLN A 1 197 ? -11.140 -19.774 2.205 1.00 53.41 197 GLN A CA 1
ATOM 1526 C C . GLN A 1 197 ? -11.404 -18.483 1.409 1.00 53.41 197 GLN A C 1
ATOM 1528 O O . GLN A 1 197 ? -11.897 -17.503 1.965 1.00 53.41 197 GLN A O 1
ATOM 1533 N N . ALA A 1 198 ? -11.157 -18.475 0.094 1.00 47.91 198 ALA A N 1
ATOM 1534 C CA . ALA A 1 198 ? -11.543 -17.359 -0.777 1.00 47.91 198 ALA A CA 1
ATOM 1535 C C . ALA A 1 198 ? -13.052 -17.295 -1.071 1.00 47.91 198 ALA A C 1
ATOM 1537 O O . ALA A 1 198 ? -13.560 -16.234 -1.431 1.00 47.91 198 ALA A O 1
ATOM 1538 N N . ARG A 1 199 ? -13.778 -18.408 -0.903 1.00 52.28 199 ARG A N 1
ATOM 1539 C CA . ARG A 1 199 ? -15.244 -18.478 -1.029 1.00 52.28 199 ARG A CA 1
ATOM 1540 C C . ARG A 1 199 ? -15.981 -18.078 0.250 1.00 52.28 199 ARG A C 1
ATOM 1542 O O . ARG A 1 199 ? -17.209 -18.047 0.232 1.00 52.28 199 ARG A O 1
ATOM 1549 N N . GLY A 1 200 ? -15.259 -17.756 1.327 1.00 50.91 200 GLY A N 1
ATOM 1550 C CA . GLY A 1 200 ? -15.855 -17.416 2.619 1.00 50.91 200 GLY A CA 1
ATOM 1551 C C . GLY A 1 200 ? -16.653 -18.569 3.234 1.00 50.91 200 GLY A C 1
ATOM 1552 O O . GLY A 1 200 ? -17.633 -18.305 3.930 1.00 50.91 200 GLY A O 1
ATOM 1553 N N . GLN A 1 201 ? -16.270 -19.816 2.926 1.00 44.41 201 GLN A N 1
ATOM 1554 C CA . GLN A 1 201 ? -16.826 -21.043 3.505 1.00 44.41 201 GLN A CA 1
ATOM 1555 C C . GLN A 1 201 ? -15.916 -21.584 4.603 1.00 44.41 201 GLN A C 1
ATOM 1557 O O . GLN A 1 201 ? -14.679 -21.539 4.408 1.00 44.41 201 GLN A O 1
#

Solvent-accessible surface area (backbone atoms only — not comparable to full-atom values): 11709 Å² total; per-residue (Å²): 112,38,82,84,32,42,92,78,72,40,75,79,81,61,60,67,64,51,52,50,48,56,27,48,76,70,75,43,70,95,47,74,67,36,22,79,52,102,82,51,56,29,74,61,24,48,46,54,51,49,58,60,46,45,60,59,52,55,72,69,45,58,70,75,62,48,70,66,62,66,91,69,75,79,74,52,68,67,55,46,30,59,72,64,58,59,44,72,67,55,55,44,53,53,50,51,50,49,46,57,54,50,73,29,82,77,39,67,76,44,97,55,34,71,61,54,50,55,49,47,51,52,55,51,46,56,50,55,75,69,55,52,95,60,43,69,64,50,49,54,51,45,41,52,53,48,38,72,76,40,75,82,41,58,65,59,33,52,53,45,17,51,52,30,41,76,70,67,38,49,68,66,13,44,54,33,45,54,55,40,58,73,67,49,58,69,86,73,57,74,42,70,65,57,60,35,57,74,65,76,100

Mean predicted aligned error: 7.47 Å

Nearest PDB structures (foldseek):
  2kcv-assembly1_A  TM=5.841E-01  e=1.804E-01  Salinibacter ruber DSM 13855
  8ye5-assembly1_B  TM=4.440E-01  e=1.988E-01  Dehalobacter sp.
  8ye5-assembly1_A  TM=4.417E-01  e=1.893E-01  Dehalobacter sp.
  8fwd-assembly1_C  TM=4.422E-01  e=3.556E-01  synthetic construct
  6q6h-assembly1_U  TM=4.116E-01  e=6.363E-01  Homo sapiens

pLDDT: mean 85.79, std 10.68, range [44.41, 95.88]

Radius of gyration: 20.13 Å; Cα contacts (8 Å, |Δi|>4): 134; chains: 1; bounding box: 52×46×50 Å

Secondary structure (DSSP, 8-state):
-GGGGGGGT-----HHHHHHHHHHHTT--S-TTTBSSSSPBPHHHHHHHHHHHHHHHHHHS-HHHHTT--SSPPP-HHHHHHHTT--HHHHHHHHHHHHHHHTSTTGGGSTTHHHHHHHHHHHHHHHHHT--TTHHHHHHHHHHHHHHH-TT-HHHHHHHHHHHHHTT-HHHHHHHHHHHHTTS-HHHH--HHHHHHHTT-

Sequence (201 aa):
VAARRAADGARLLDLEANLTRLLREAGGLPDRRLFYEHVHFTFAGNHAVARLLLEDVAAHLPPDLRARRTDAPPPDAAACAEALALTDFHLYKMLAEMHRLVGAAPFTAQYDHAAQMAALDADLQALRDRADPQGPVRMVAVFRRALAARPDDLLLRFNYARLLGEMGRTEASREQMDALYDLLPDGWRASDAARAQARGQ

Foldseek 3Di:
DQVVCVVVVRDDDDLVVQVQVVQVVVVHGDDCQQALDDPHGDLSVVQSVVVSVVVSVLVSDDPVVVVVDDPDDDDDSVRVCLLLLPDLVNVLVVLVVSLVVCVDPPNVPDPCSVVSNVVSVVSNVVSVVPDDPCRLVVSLVSLVVSCVVP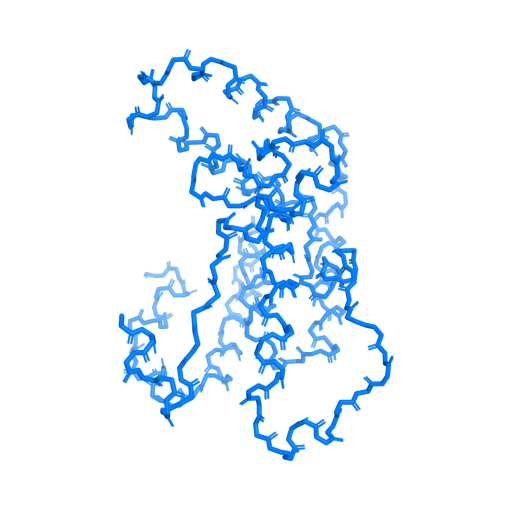VLPLSSLQVNLVSCVVVVVLVVSLVSVVSSLVNDDPVVNPDVVVNCVSSVD